Protein AF-A0A552QPT4-F1 (afdb_monomer)

Foldseek 3Di:
DAEDCDAAQADWYKHKDWAWDWDDPDPPDIDIATWMKIFTDGRPRTQKIFTDHDDPVCRVVVNVVLCVLCVLLSQLSVLVVVLVVLVVVLVVLVVLLVVQVVCCVPPVADDPVSVVVLVVQFDPVLQVVLVVPDDDRCSSSSSSVVSNVVSVVSSLVSLLSSLVSHDPQPPADDQSMAGPDDPPDDRPPAGPLQSSLLSNLLNCLVVVPPDLNSLQCNCPRRVDDLVSSCVRNVDDSVVSCVSHPDDD

Solvent-accessible surface area (backbone atoms only — not comparable to full-atom values): 13710 Å² total; per-residue (Å²): 121,55,75,38,75,66,91,46,79,61,62,66,36,31,39,49,46,78,43,78,42,78,48,72,80,54,99,89,44,67,53,72,47,55,15,35,36,39,33,36,24,54,22,83,44,68,56,34,32,35,70,46,81,44,55,84,90,49,38,65,62,54,48,50,53,53,44,62,67,46,50,60,43,47,65,16,40,54,31,46,50,55,24,49,54,37,47,52,52,33,53,50,50,52,52,49,50,54,51,47,48,54,31,36,74,75,68,71,43,74,53,68,68,61,49,51,50,47,68,76,69,56,50,73,75,42,49,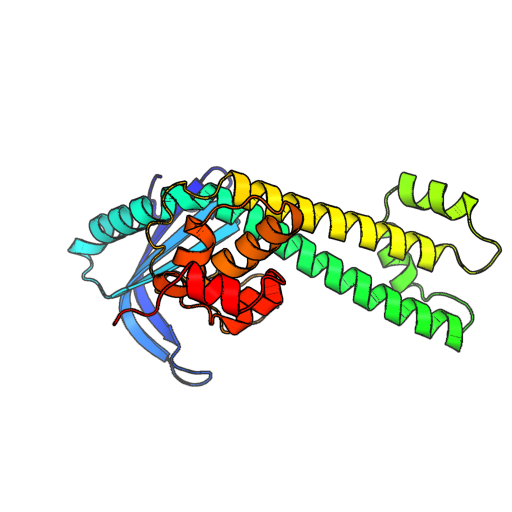58,68,23,59,80,72,48,68,101,81,48,46,68,65,46,29,50,52,47,50,40,54,50,33,54,50,50,31,53,50,24,25,40,53,17,46,74,44,43,53,91,67,71,72,66,64,56,74,66,33,33,62,52,78,62,84,91,50,75,78,62,98,58,43,31,36,35,47,52,38,54,47,34,41,42,22,37,49,78,68,65,66,87,61,63,66,60,60,47,30,28,41,72,61,34,61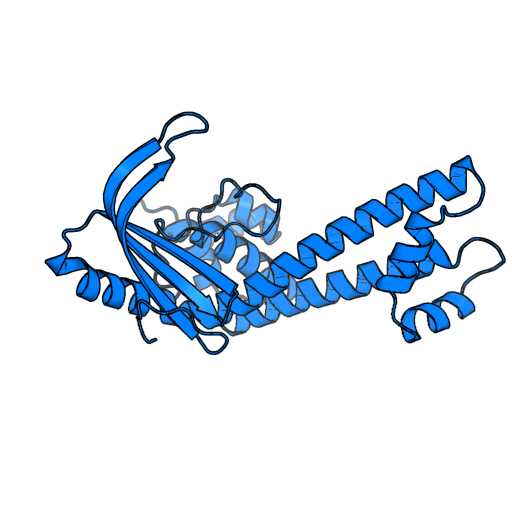,41,52,69,67,56,51,24,69,60,46,69,50,54,63,70,58,51,46,66,76,46,63,78,86,126

Nearest PDB structures (foldseek):
  3s5s-assembly1_B  TM=2.787E-01  e=1.757E+00  Sorangium cellulosum So ce56
  8qhx-assembly1_D  TM=3.601E-01  e=9.772E+00  Synechocystis sp. PCC 6803

pLDDT: mean 86.99, std 11.36, range [37.06, 97.12]

Mean predicted aligned error: 6.76 Å

Radius of gyration: 21.93 Å; Cα contacts (8 Å, |Δi|>4): 350; chains: 1; bounding box: 56×39×66 Å

Sequence (248 aa):
MEVTTEARETGVYGLLSVGMQQWRVDADSAWQAPGLRLEVRAGREALAVIKLECSAGEAEETAQECAAEIEPWVRTLRYLSVTDSLKTNLSMVQSTIEQAREEQEGWGRLEADTVDFILGWAREDEFDRSQDLVGVYGLGLQVLRRIEARFARQVAEGRRRALAHAPATFDGLHELWERPPSGYRPLGPHSLPQWVAAELLTGWALTRDQRDPLLTWAVKGAKLSRSEVQRITSVSRSTINRIIPDAG

Structure (mmCIF, N/CA/C/O backbone):
data_AF-A0A552QPT4-F1
#
_entry.id   AF-A0A552QPT4-F1
#
loop_
_atom_site.group_PDB
_atom_site.id
_atom_site.type_symbol
_atom_site.label_atom_id
_atom_site.label_alt_id
_atom_site.label_comp_id
_atom_site.label_asym_id
_atom_site.label_entity_id
_atom_site.label_seq_id
_atom_site.pdbx_PDB_ins_code
_atom_site.Cartn_x
_atom_site.Cartn_y
_atom_site.Cartn_z
_atom_site.occupancy
_atom_site.B_iso_or_equiv
_atom_site.auth_seq_id
_atom_site.auth_comp_id
_atom_site.auth_asym_id
_atom_site.auth_atom_id
_atom_site.pdbx_PDB_model_num
ATOM 1 N N . MET A 1 1 ? -9.331 -14.837 12.501 1.00 93.94 1 MET A N 1
ATOM 2 C CA . MET A 1 1 ? -7.850 -14.830 12.423 1.00 93.94 1 MET A CA 1
ATOM 3 C C . MET A 1 1 ? -7.300 -15.227 13.785 1.00 93.94 1 MET A C 1
ATOM 5 O O . MET A 1 1 ? -7.855 -14.794 14.778 1.00 93.94 1 MET A O 1
ATOM 9 N N . GLU A 1 2 ? -6.266 -16.067 13.866 1.00 94.94 2 GLU A N 1
ATOM 10 C CA . GLU A 1 2 ? -5.699 -16.472 15.166 1.00 94.94 2 GLU A CA 1
ATOM 11 C C . GLU A 1 2 ? -4.731 -15.406 15.705 1.00 94.94 2 GLU A C 1
ATOM 13 O O . GLU A 1 2 ? -3.892 -14.907 14.949 1.00 94.94 2 GLU A O 1
ATOM 18 N N . VAL A 1 3 ? -4.825 -15.093 17.001 1.00 95.25 3 VAL A N 1
ATOM 19 C CA . VAL A 1 3 ? -3.855 -14.267 17.738 1.00 95.25 3 VAL A CA 1
ATOM 20 C C . VAL A 1 3 ? -2.924 -15.186 18.525 1.00 95.25 3 VAL A C 1
ATOM 22 O O . VAL A 1 3 ? -3.371 -16.111 19.195 1.00 95.25 3 VAL A O 1
ATOM 25 N N . THR A 1 4 ? -1.623 -14.949 18.428 1.00 95.75 4 THR A N 1
ATOM 26 C CA . THR A 1 4 ? -0.573 -15.767 19.039 1.00 95.75 4 THR A CA 1
ATOM 27 C C . THR A 1 4 ? 0.591 -14.885 19.482 1.00 95.75 4 THR A C 1
ATOM 29 O O . THR A 1 4 ? 0.732 -13.753 19.029 1.00 95.75 4 THR A O 1
ATOM 32 N N . THR A 1 5 ? 1.449 -15.391 20.360 1.00 94.62 5 THR A N 1
ATOM 33 C CA . THR A 1 5 ? 2.701 -14.739 20.774 1.00 94.62 5 THR A CA 1
ATOM 34 C C . THR A 1 5 ? 3.917 -15.248 19.992 1.00 94.62 5 THR A C 1
ATOM 36 O O . THR A 1 5 ? 5.015 -14.716 20.148 1.00 94.62 5 THR A O 1
ATOM 39 N N . GLU A 1 6 ? 3.737 -16.247 19.121 1.00 94.69 6 GLU A N 1
ATOM 40 C CA . GLU A 1 6 ? 4.815 -16.874 18.357 1.00 94.69 6 GLU A CA 1
ATOM 41 C C . GLU A 1 6 ? 4.766 -16.490 16.875 1.00 94.69 6 GLU A C 1
ATOM 43 O O . GLU A 1 6 ? 3.729 -16.560 16.209 1.00 94.69 6 GLU A O 1
ATOM 48 N N . ALA A 1 7 ? 5.916 -16.096 16.324 1.00 92.44 7 ALA A N 1
ATOM 49 C CA . ALA A 1 7 ? 6.026 -15.797 14.903 1.00 92.44 7 ALA A CA 1
ATOM 50 C C . ALA A 1 7 ? 5.969 -17.080 14.056 1.00 92.44 7 ALA A C 1
ATOM 52 O O . ALA A 1 7 ? 6.565 -18.099 14.399 1.00 92.44 7 ALA A O 1
ATOM 53 N N . ARG A 1 8 ? 5.299 -17.008 12.902 1.00 93.12 8 ARG A N 1
ATOM 54 C CA . ARG A 1 8 ? 5.133 -18.113 11.954 1.00 93.12 8 ARG A CA 1
ATOM 55 C C . ARG A 1 8 ? 5.717 -17.739 10.600 1.00 93.12 8 ARG A C 1
ATOM 57 O O . ARG A 1 8 ? 5.676 -16.589 10.171 1.00 93.12 8 ARG A O 1
ATOM 64 N N . GLU A 1 9 ? 6.233 -18.732 9.885 1.00 93.38 9 GLU A N 1
ATOM 65 C CA . GLU A 1 9 ? 6.785 -18.512 8.543 1.00 93.38 9 GLU A CA 1
ATOM 66 C C . GLU A 1 9 ? 5.704 -18.370 7.468 1.00 93.38 9 GLU A C 1
ATOM 68 O O . GLU A 1 9 ? 5.941 -17.762 6.426 1.00 93.38 9 GLU A O 1
ATOM 73 N N . THR A 1 10 ? 4.510 -18.909 7.722 1.00 92.94 10 THR A N 1
ATOM 74 C CA . THR A 1 10 ? 3.401 -18.964 6.765 1.00 92.94 10 THR A CA 1
ATOM 75 C C . THR A 1 10 ? 2.063 -18.633 7.432 1.00 92.94 10 THR A C 1
ATOM 77 O O . THR A 1 10 ? 1.963 -18.550 8.655 1.00 92.94 10 THR A O 1
ATOM 80 N N . GLY A 1 11 ? 1.024 -18.442 6.613 1.00 93.75 11 GLY A N 1
ATOM 81 C CA . GLY A 1 11 ? -0.332 -18.137 7.077 1.00 93.75 11 GLY A CA 1
ATOM 82 C C . GLY A 1 11 ? -0.553 -16.663 7.423 1.00 93.75 11 GLY A C 1
ATOM 83 O O . GLY A 1 11 ? 0.339 -15.834 7.260 1.00 93.75 11 GLY A O 1
ATOM 84 N N . VAL A 1 12 ? -1.772 -16.339 7.857 1.00 95.88 12 VAL A N 1
ATOM 85 C CA . VAL A 1 12 ? -2.130 -15.022 8.401 1.00 95.88 12 VAL A CA 1
ATOM 86 C C . VAL A 1 12 ? -2.439 -15.193 9.880 1.00 95.88 12 VAL A C 1
ATOM 88 O O . VAL A 1 12 ? -3.227 -16.068 10.235 1.00 95.88 12 VAL A O 1
ATOM 91 N N . TYR A 1 13 ? -1.830 -14.363 10.718 1.00 97.12 13 TYR A N 1
ATOM 92 C CA . TYR A 1 13 ? -2.014 -14.394 12.164 1.00 97.12 13 TYR A CA 1
ATOM 93 C C . TYR A 1 13 ? -1.756 -13.009 12.773 1.00 97.12 13 TYR A C 1
ATOM 95 O O . TYR A 1 13 ? -1.085 -12.169 12.166 1.00 97.12 13 TYR A O 1
ATOM 103 N N . GLY A 1 14 ? -2.294 -12.772 13.967 1.00 96.88 14 GLY A N 1
ATOM 104 C CA . GLY A 1 14 ? -1.946 -11.634 14.811 1.00 96.88 14 GLY A CA 1
ATOM 105 C C . GLY A 1 14 ? -0.827 -12.017 15.778 1.00 96.88 14 GLY A C 1
ATOM 106 O O . GLY A 1 14 ? -0.976 -12.981 16.519 1.00 96.88 14 GLY A O 1
ATOM 107 N N . LEU A 1 15 ? 0.289 -11.291 15.773 1.00 96.69 15 LEU A N 1
ATOM 108 C CA . LEU A 1 15 ? 1.378 -11.444 16.734 1.00 96.69 15 LEU A CA 1
ATOM 109 C C . LEU A 1 15 ? 1.185 -10.446 17.879 1.00 96.69 15 LEU A C 1
ATOM 111 O O . LEU A 1 15 ? 1.337 -9.239 17.681 1.00 96.69 15 LEU A O 1
ATOM 115 N N . LEU A 1 16 ? 0.839 -10.953 19.056 1.00 96.62 16 LEU A N 1
ATOM 116 C CA . LEU A 1 16 ? 0.590 -10.173 20.260 1.00 96.62 16 LEU A CA 1
ATOM 117 C C . LEU A 1 16 ? 1.865 -10.033 21.095 1.00 96.62 16 LEU A C 1
ATOM 119 O O . LEU A 1 16 ? 2.582 -10.998 21.352 1.00 96.62 16 LEU A O 1
ATOM 123 N N . SER A 1 17 ? 2.130 -8.819 21.559 1.00 94.88 17 SER A N 1
ATOM 124 C CA . SER A 1 17 ? 3.149 -8.510 22.559 1.00 94.88 17 SER A CA 1
ATOM 125 C C . SER A 1 17 ? 2.542 -7.619 23.636 1.00 94.88 17 SER A C 1
ATOM 127 O O . SER A 1 17 ? 2.021 -6.551 23.326 1.00 94.88 17 SER A O 1
ATOM 129 N N . VAL A 1 18 ? 2.622 -8.040 24.898 1.00 95.25 18 VAL A N 1
ATOM 130 C CA . VAL A 1 18 ? 2.095 -7.299 26.056 1.00 95.25 18 VAL A CA 1
ATOM 131 C C . VAL A 1 18 ? 3.262 -6.808 26.905 1.00 95.25 18 VAL A C 1
ATOM 133 O O . VAL A 1 18 ? 4.224 -7.543 27.124 1.00 95.25 18 VAL A O 1
ATOM 136 N N . GLY A 1 19 ? 3.202 -5.563 27.369 1.00 92.81 19 GLY A N 1
ATOM 137 C CA . GLY A 1 19 ? 4.252 -4.964 28.191 1.00 92.81 19 GLY A CA 1
ATOM 138 C C . GLY A 1 19 ? 4.318 -3.452 28.030 1.00 92.81 19 GLY A C 1
ATOM 139 O O . GLY A 1 19 ? 3.355 -2.823 27.603 1.00 92.81 19 GLY A O 1
ATOM 140 N N . MET A 1 20 ? 5.463 -2.858 28.359 1.00 92.81 20 MET A N 1
ATOM 141 C CA . MET A 1 20 ? 5.680 -1.429 28.132 1.00 92.81 20 MET A CA 1
ATOM 142 C C . MET A 1 20 ? 5.792 -1.155 26.632 1.00 92.81 20 MET A C 1
ATOM 144 O O . MET A 1 20 ? 6.745 -1.589 25.985 1.00 92.81 20 MET A O 1
ATOM 148 N N . GLN A 1 21 ? 4.824 -0.428 26.084 1.00 91.25 21 GLN A N 1
ATOM 149 C CA . GLN A 1 21 ? 4.854 0.032 24.701 1.00 91.25 21 GLN A CA 1
ATOM 150 C C . GLN A 1 21 ? 5.423 1.445 24.639 1.00 91.25 21 GLN A C 1
ATOM 152 O O . GLN A 1 21 ? 5.301 2.219 25.583 1.00 91.25 21 GLN A O 1
ATOM 157 N N . GLN A 1 22 ? 6.063 1.775 23.518 1.00 87.31 22 GLN A N 1
ATOM 158 C CA . GLN A 1 22 ? 6.605 3.105 23.258 1.00 87.31 22 GLN A CA 1
ATOM 159 C C . GLN A 1 22 ? 5.832 3.775 22.123 1.00 87.31 22 GLN A C 1
ATOM 161 O O . GLN A 1 22 ? 5.728 3.224 21.016 1.00 87.31 22 GLN A O 1
ATOM 166 N N . TRP A 1 23 ? 5.361 4.990 22.378 1.00 84.75 23 TRP A N 1
ATOM 167 C CA . TRP A 1 23 ? 4.713 5.860 21.402 1.00 84.75 23 TRP A CA 1
ATOM 168 C C . TRP A 1 23 ? 5.609 7.057 21.125 1.00 84.75 23 TRP A C 1
ATOM 170 O O . TRP A 1 23 ? 6.107 7.696 22.051 1.00 84.75 23 TRP A O 1
ATOM 180 N N . ARG A 1 24 ? 5.839 7.344 19.843 1.00 80.69 24 ARG A N 1
ATOM 181 C CA . ARG A 1 24 ? 6.576 8.539 19.426 1.00 80.69 24 ARG A CA 1
ATOM 182 C C . ARG A 1 24 ? 5.598 9.694 19.295 1.00 80.69 24 ARG A C 1
ATOM 184 O O . ARG A 1 24 ? 4.552 9.527 18.676 1.00 80.69 24 ARG A O 1
ATOM 191 N N . VAL A 1 25 ? 5.951 10.836 19.870 1.00 75.31 25 VAL A N 1
ATOM 192 C CA . VAL A 1 25 ? 5.181 12.081 19.739 1.00 75.31 25 VAL A CA 1
ATOM 193 C C . VAL A 1 25 ? 5.798 12.939 18.639 1.00 75.31 25 VAL A C 1
ATOM 195 O O . VAL A 1 25 ? 5.083 13.468 17.793 1.00 75.31 25 VAL A O 1
ATOM 198 N N . ASP A 1 26 ? 7.128 12.995 18.592 1.00 75.81 26 ASP A N 1
ATOM 199 C CA . ASP A 1 26 ? 7.908 13.637 17.536 1.00 75.81 26 ASP A CA 1
ATOM 200 C C . ASP A 1 26 ? 9.258 12.909 17.337 1.00 75.81 26 ASP A C 1
ATOM 202 O O . ASP A 1 26 ? 9.422 11.751 17.736 1.00 75.81 26 ASP A O 1
ATOM 206 N N . ALA A 1 27 ? 10.202 13.545 16.636 1.00 72.81 27 ALA A N 1
ATOM 207 C CA . ALA A 1 27 ? 11.507 12.956 16.333 1.00 72.81 27 ALA A CA 1
ATOM 208 C C . ALA A 1 27 ? 12.352 12.681 17.590 1.00 72.81 27 ALA A C 1
ATOM 210 O O . ALA A 1 27 ? 13.111 11.711 17.598 1.00 72.81 27 ALA A O 1
ATOM 211 N N . ASP A 1 28 ? 12.177 13.486 18.641 1.00 78.56 28 ASP A N 1
ATOM 212 C CA . ASP A 1 28 ? 13.062 13.520 19.808 1.00 78.56 28 ASP A CA 1
ATOM 213 C C . ASP A 1 28 ? 12.362 13.089 21.106 1.00 78.56 28 ASP A C 1
ATOM 215 O O . ASP A 1 28 ? 13.018 12.876 22.128 1.00 78.56 28 ASP A O 1
ATOM 219 N N . SER A 1 29 ? 11.038 12.915 21.085 1.00 78.38 29 SER A N 1
ATOM 220 C CA . SER A 1 29 ? 10.243 12.555 22.253 1.00 78.38 29 SER A CA 1
ATOM 221 C C . SER A 1 29 ? 9.374 11.319 22.033 1.00 78.38 29 SER A C 1
ATOM 223 O O . SER A 1 29 ? 8.705 11.106 21.013 1.00 78.38 29 SER A O 1
ATOM 225 N N . ALA A 1 30 ? 9.387 10.469 23.054 1.00 85.94 30 ALA A N 1
ATOM 226 C CA . ALA A 1 30 ? 8.549 9.294 23.148 1.00 85.94 30 ALA A CA 1
ATOM 227 C C . ALA A 1 30 ? 8.129 9.080 24.600 1.00 85.94 30 ALA A C 1
ATOM 229 O O . ALA A 1 30 ? 8.910 9.333 25.518 1.00 85.94 30 ALA A O 1
ATOM 230 N N . TRP A 1 31 ? 6.918 8.574 24.800 1.00 89.38 31 TRP A N 1
ATOM 231 C CA . TRP A 1 31 ? 6.442 8.138 26.110 1.00 89.38 31 TRP A CA 1
ATOM 232 C C . TRP A 1 31 ? 6.203 6.631 26.108 1.00 89.38 31 TRP A C 1
ATOM 234 O O . TRP A 1 31 ? 6.126 5.993 25.051 1.00 89.38 31 TRP A O 1
ATOM 244 N N . GLN A 1 32 ? 6.148 6.060 27.310 1.00 92.44 32 GLN A N 1
ATOM 245 C CA . GLN A 1 32 ? 5.924 4.637 27.509 1.00 92.44 32 GLN A CA 1
ATOM 246 C C . GLN A 1 32 ? 4.857 4.400 28.571 1.00 92.44 32 GLN A C 1
ATOM 248 O O . GLN A 1 32 ? 4.827 5.087 29.590 1.00 92.44 32 GLN A O 1
ATOM 253 N N . ALA A 1 33 ? 4.026 3.392 28.343 1.00 91.50 33 ALA A N 1
ATOM 254 C CA . ALA A 1 33 ? 3.016 2.910 29.277 1.00 91.50 33 ALA A CA 1
ATOM 255 C C . ALA A 1 33 ? 2.764 1.412 29.056 1.00 91.50 33 ALA A C 1
ATOM 257 O O . ALA A 1 33 ? 3.092 0.888 27.982 1.00 91.50 33 ALA A O 1
ATOM 258 N N . PRO A 1 34 ? 2.198 0.711 30.052 1.00 93.06 34 PRO A N 1
ATOM 259 C CA . PRO A 1 34 ? 1.711 -0.645 29.867 1.00 93.06 34 PRO A CA 1
ATOM 260 C C . PRO A 1 34 ? 0.652 -0.700 28.767 1.00 93.06 34 PRO A C 1
ATOM 262 O O . PRO A 1 34 ? -0.233 0.147 28.685 1.00 93.06 34 PRO A O 1
ATOM 265 N N . GLY A 1 35 ? 0.737 -1.714 27.921 1.00 95.31 35 GLY A N 1
ATOM 266 C CA . GLY A 1 35 ? -0.247 -1.929 26.881 1.00 95.31 35 GLY A CA 1
ATOM 267 C C . GLY A 1 35 ? 0.062 -3.146 26.034 1.00 95.31 35 GLY A C 1
ATOM 268 O O . GLY A 1 35 ? 0.959 -3.947 26.330 1.00 95.31 35 GLY A O 1
ATOM 269 N N . LEU A 1 36 ? -0.673 -3.257 24.939 1.00 95.25 36 LEU A N 1
ATOM 270 C CA . LEU A 1 36 ? -0.473 -4.284 23.935 1.00 95.25 36 LEU A CA 1
ATOM 271 C C . LEU A 1 36 ? 0.029 -3.678 22.630 1.00 95.25 36 LEU A C 1
ATOM 273 O O . LEU A 1 36 ? -0.275 -2.540 22.271 1.00 95.25 36 LEU A O 1
ATOM 277 N N . ARG A 1 37 ? 0.770 -4.492 21.891 1.00 94.81 37 ARG A N 1
ATOM 278 C CA . ARG A 1 37 ? 1.067 -4.312 20.478 1.00 94.81 37 ARG A CA 1
ATOM 279 C C . ARG A 1 37 ? 0.582 -5.551 19.750 1.00 94.81 37 ARG A C 1
ATOM 281 O O . ARG A 1 37 ? 1.015 -6.656 20.071 1.00 94.81 37 ARG A O 1
ATOM 288 N N . LEU A 1 38 ? -0.279 -5.354 18.764 1.00 96.12 38 LEU A N 1
ATOM 289 C CA . LEU A 1 38 ? -0.740 -6.408 17.875 1.00 96.12 38 LEU A CA 1
ATOM 290 C C . LEU A 1 38 ? -0.221 -6.123 16.468 1.00 96.12 38 LEU A C 1
ATOM 292 O O . LEU A 1 38 ? -0.505 -5.076 15.885 1.00 96.12 38 LEU A O 1
ATOM 296 N N . GLU A 1 39 ? 0.545 -7.060 15.919 1.00 95.62 39 GLU A N 1
ATOM 297 C CA . GLU A 1 39 ? 0.989 -7.013 14.529 1.00 95.62 39 GLU A CA 1
ATOM 298 C C . GLU A 1 39 ? 0.210 -8.025 13.701 1.00 95.62 39 GLU A C 1
ATOM 300 O O . GLU A 1 39 ? 0.290 -9.226 13.936 1.00 95.62 39 GLU A O 1
ATOM 305 N N . VAL A 1 40 ? -0.502 -7.566 12.680 1.00 96.50 40 VAL A N 1
ATOM 306 C CA . VAL A 1 40 ? -1.122 -8.462 11.704 1.00 96.50 40 VAL A CA 1
ATOM 307 C C . VAL A 1 40 ? -0.070 -8.856 10.685 1.00 96.50 40 VAL A C 1
ATOM 309 O O . VAL A 1 40 ? 0.517 -7.986 10.038 1.00 96.50 40 VAL A O 1
ATOM 312 N N . ARG A 1 41 ? 0.174 -10.157 10.525 1.00 95.62 41 ARG A N 1
ATOM 313 C CA . ARG A 1 41 ? 1.251 -10.673 9.674 1.00 95.62 41 ARG A CA 1
ATOM 314 C C . ARG A 1 41 ? 0.742 -11.644 8.618 1.00 95.62 41 ARG A C 1
ATOM 316 O O . ARG A 1 41 ? -0.224 -12.372 8.834 1.00 95.62 41 ARG A O 1
ATOM 323 N N . ALA A 1 42 ? 1.431 -11.672 7.480 1.00 94.44 42 ALA A N 1
ATOM 324 C CA . ALA A 1 42 ? 1.358 -12.733 6.481 1.00 94.44 42 ALA A CA 1
ATOM 325 C C . ALA A 1 42 ? 2.725 -13.425 6.397 1.00 94.44 42 ALA A C 1
ATOM 327 O O . ALA A 1 42 ? 3.659 -12.926 5.766 1.00 94.44 42 ALA A O 1
ATOM 328 N N . GLY A 1 43 ? 2.857 -14.568 7.072 1.00 92.50 43 GLY A N 1
ATOM 329 C CA . GLY A 1 43 ? 4.154 -15.179 7.345 1.00 92.50 43 GLY A CA 1
ATOM 330 C C . GLY A 1 43 ? 5.084 -14.188 8.050 1.00 92.50 43 GLY A C 1
ATOM 331 O O . GLY A 1 43 ? 4.722 -13.566 9.048 1.00 92.50 43 GLY A O 1
ATOM 332 N N . ARG A 1 44 ? 6.275 -13.974 7.488 1.00 90.62 44 ARG A N 1
ATOM 333 C CA . ARG A 1 44 ? 7.260 -13.033 8.044 1.00 90.62 44 ARG A CA 1
ATOM 334 C C . ARG A 1 44 ? 6.986 -11.563 7.722 1.00 90.62 44 ARG A C 1
ATOM 336 O O . ARG A 1 44 ? 7.701 -10.714 8.240 1.00 90.62 44 ARG A O 1
ATOM 343 N N . GLU A 1 45 ? 5.990 -11.228 6.916 1.00 90.88 45 GLU A N 1
ATOM 344 C CA . GLU A 1 45 ? 5.694 -9.842 6.547 1.00 90.88 45 GLU A CA 1
ATOM 345 C C . GLU A 1 45 ? 4.650 -9.240 7.494 1.00 90.88 45 GLU A C 1
ATOM 347 O O . GLU A 1 45 ? 3.557 -9.785 7.635 1.00 90.88 45 GLU A O 1
ATOM 352 N N . ALA A 1 46 ? 4.973 -8.120 8.145 1.00 91.88 46 ALA A N 1
ATOM 353 C CA . ALA A 1 46 ? 3.979 -7.339 8.876 1.00 91.88 46 ALA A CA 1
ATOM 354 C C . ALA A 1 46 ? 3.141 -6.526 7.881 1.00 91.88 46 ALA A C 1
ATOM 356 O O . ALA A 1 46 ? 3.691 -5.902 6.976 1.00 91.88 46 ALA A O 1
ATOM 357 N N . LEU A 1 47 ? 1.822 -6.521 8.065 1.00 93.69 47 LEU A N 1
ATOM 358 C CA . LEU A 1 47 ? 0.853 -5.820 7.216 1.00 93.69 47 LEU A CA 1
ATOM 359 C C . LEU A 1 47 ? 0.276 -4.577 7.894 1.00 93.69 47 LEU A C 1
ATOM 361 O O . LEU A 1 47 ? 0.036 -3.567 7.237 1.00 93.69 47 LEU A O 1
ATOM 365 N N . ALA A 1 48 ? 0.047 -4.663 9.202 1.00 94.25 48 ALA A N 1
ATOM 366 C CA . ALA A 1 48 ? -0.520 -3.605 10.025 1.00 94.25 48 ALA A CA 1
ATOM 367 C C . ALA A 1 48 ? -0.069 -3.784 11.473 1.00 94.25 48 ALA A C 1
ATOM 369 O O . ALA A 1 48 ? 0.183 -4.907 11.916 1.00 94.25 48 ALA A O 1
ATOM 370 N N . VAL A 1 49 ? 0.031 -2.682 12.203 1.00 93.69 49 VAL A N 1
ATOM 371 C CA . VAL A 1 49 ? 0.390 -2.679 13.621 1.00 93.69 49 VAL A CA 1
ATOM 372 C C . VAL A 1 49 ? -0.589 -1.789 14.363 1.00 93.69 49 VAL A C 1
ATOM 374 O O . VAL A 1 49 ? -0.872 -0.694 13.899 1.00 93.69 49 VAL A O 1
ATOM 377 N N . ILE A 1 50 ? -1.072 -2.224 15.518 1.00 93.00 50 ILE A N 1
ATOM 378 C CA . ILE A 1 50 ? -1.790 -1.359 16.454 1.00 93.00 50 ILE A CA 1
ATOM 379 C C . ILE A 1 50 ? -1.130 -1.454 17.823 1.00 93.00 50 ILE A C 1
ATOM 381 O O . ILE A 1 50 ? -0.645 -2.516 18.225 1.00 93.00 50 ILE A O 1
ATOM 385 N N . LYS A 1 51 ? -1.075 -0.323 18.523 1.00 93.31 51 LYS A N 1
ATOM 386 C CA . LYS A 1 51 ? -0.633 -0.235 19.913 1.00 93.31 51 LYS A CA 1
ATOM 387 C C . LYS A 1 51 ? -1.732 0.414 20.726 1.00 93.31 51 LYS A C 1
ATOM 389 O O . LYS A 1 51 ? -2.160 1.512 20.379 1.00 93.31 51 LYS A O 1
ATOM 394 N N . LEU A 1 52 ? -2.136 -0.235 21.807 1.00 93.75 52 LEU A N 1
ATOM 395 C CA . LEU A 1 52 ? -3.178 0.258 22.699 1.00 93.75 52 LEU A CA 1
ATOM 396 C C . LEU A 1 52 ? -2.673 0.220 24.133 1.00 93.75 52 LEU A C 1
ATOM 398 O O . LEU A 1 52 ? -2.000 -0.729 24.535 1.00 93.75 52 LEU A O 1
ATOM 402 N N . GLU A 1 53 ? -2.991 1.263 24.887 1.00 94.06 53 GLU A N 1
ATOM 403 C CA . GLU A 1 53 ? -2.837 1.252 26.336 1.00 94.06 53 GLU A CA 1
ATOM 404 C C . GLU A 1 53 ? -3.923 0.349 26.927 1.00 94.06 53 GLU A C 1
ATOM 406 O O . GLU A 1 53 ? -5.100 0.502 26.606 1.00 94.06 53 GLU A O 1
ATOM 411 N N . CYS A 1 54 ? -3.526 -0.623 27.744 1.00 92.69 54 CYS A N 1
ATOM 412 C CA . CYS A 1 54 ? -4.452 -1.537 28.405 1.00 92.69 54 CYS A CA 1
ATOM 413 C C . CYS A 1 54 ? -3.772 -2.226 29.590 1.00 92.69 54 CYS A C 1
ATOM 415 O O . CYS A 1 54 ? -2.539 -2.303 29.676 1.00 92.69 54 CYS A O 1
ATOM 417 N N . SER A 1 55 ? -4.576 -2.781 30.494 1.00 91.00 55 SER A N 1
ATOM 418 C CA . SER A 1 55 ? -4.048 -3.663 31.528 1.00 91.00 55 SER A CA 1
ATOM 419 C C . SER A 1 55 ? -3.663 -5.029 30.939 1.00 91.00 55 SER A C 1
ATOM 421 O O . SER A 1 55 ? -4.178 -5.456 29.904 1.00 91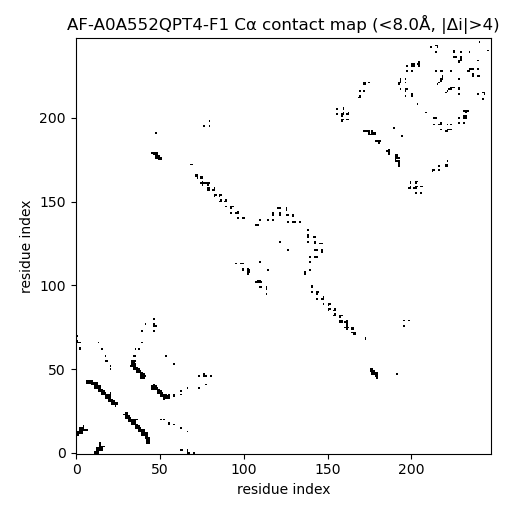.00 55 SER A O 1
ATOM 423 N N . ALA A 1 56 ? -2.759 -5.755 31.605 1.00 88.19 56 ALA A N 1
ATOM 424 C CA . ALA A 1 56 ? -2.352 -7.090 31.153 1.00 88.19 56 ALA A CA 1
ATOM 425 C C . ALA A 1 56 ? -3.514 -8.105 31.154 1.00 88.19 56 ALA A C 1
ATOM 427 O O . ALA A 1 56 ? -3.491 -9.042 30.363 1.00 88.19 56 ALA A O 1
ATOM 428 N N . GLY A 1 57 ? -4.519 -7.915 32.020 1.00 90.44 57 GLY A N 1
ATOM 429 C CA . GLY A 1 57 ? -5.690 -8.793 32.110 1.00 90.44 57 GLY A CA 1
ATOM 430 C C . GLY A 1 57 ? -6.683 -8.633 30.955 1.00 90.44 57 GLY A C 1
ATOM 431 O O . GLY A 1 57 ? -7.393 -9.579 30.647 1.00 90.44 57 GLY A O 1
ATOM 432 N N . GLU A 1 58 ? -6.697 -7.472 30.296 1.00 94.00 58 GLU A N 1
ATOM 433 C CA . GLU A 1 58 ? -7.609 -7.150 29.183 1.00 94.00 58 GLU A CA 1
ATOM 434 C C . GLU A 1 58 ? -6.942 -7.334 27.809 1.00 94.00 58 GLU A C 1
ATOM 436 O O . GLU A 1 58 ? -7.596 -7.248 26.769 1.00 94.00 58 GLU A O 1
ATOM 441 N N . ALA A 1 59 ? -5.625 -7.571 27.784 1.00 93.19 59 ALA A N 1
ATOM 442 C CA . ALA A 1 59 ? -4.826 -7.505 26.566 1.00 93.19 59 ALA A CA 1
ATOM 443 C C . ALA A 1 59 ? -5.228 -8.557 25.522 1.00 93.19 59 ALA A C 1
ATOM 445 O O . ALA A 1 59 ? -5.232 -8.262 24.330 1.00 93.19 59 ALA A O 1
ATOM 446 N N . GLU A 1 60 ? -5.566 -9.776 25.947 1.00 93.50 60 GLU A N 1
ATOM 447 C CA . GLU A 1 60 ? -5.963 -10.845 25.025 1.00 93.50 60 GLU A CA 1
ATOM 448 C C . GLU A 1 60 ? -7.334 -10.574 24.393 1.00 93.50 60 GLU A C 1
ATOM 450 O O . GLU A 1 60 ? -7.470 -10.671 23.176 1.00 93.50 60 GLU A O 1
ATOM 455 N N . GLU A 1 61 ? -8.320 -10.161 25.194 1.00 95.19 61 GLU A N 1
ATOM 456 C CA . GLU A 1 61 ? -9.658 -9.788 24.717 1.00 95.19 61 GLU A CA 1
ATOM 457 C C . GLU A 1 61 ? -9.580 -8.608 23.741 1.00 95.19 61 GLU A C 1
ATOM 459 O O . GLU A 1 61 ? -10.018 -8.719 22.596 1.00 95.19 61 GLU A O 1
ATOM 464 N N . THR A 1 62 ? -8.887 -7.535 24.135 1.00 95.00 62 THR A N 1
ATOM 465 C CA . THR A 1 62 ? -8.673 -6.352 23.285 1.00 95.00 62 THR A CA 1
ATOM 466 C C . THR A 1 62 ? -7.969 -6.720 21.975 1.00 95.00 62 THR A C 1
ATOM 468 O O . THR A 1 62 ? -8.312 -6.220 20.901 1.00 95.00 62 THR A O 1
ATOM 471 N N . ALA A 1 63 ? -6.974 -7.612 22.026 1.00 95.06 63 ALA A N 1
ATOM 472 C CA . ALA A 1 63 ? -6.273 -8.062 20.829 1.00 95.06 63 ALA A CA 1
ATOM 473 C C . ALA A 1 63 ? -7.181 -8.869 19.889 1.00 95.06 63 ALA A C 1
ATOM 475 O O . ALA A 1 63 ? -7.060 -8.726 18.671 1.00 95.06 63 ALA A O 1
ATOM 476 N N . GLN A 1 64 ? -8.089 -9.691 20.422 1.00 96.00 64 GLN A N 1
ATOM 477 C CA . GLN A 1 64 ? -9.059 -10.436 19.613 1.00 96.00 64 GLN A CA 1
ATOM 478 C C . GLN A 1 64 ? -10.078 -9.507 18.949 1.00 96.00 64 GLN A C 1
ATOM 480 O O . GLN A 1 64 ? -10.378 -9.684 17.768 1.00 96.00 64 GLN A O 1
ATOM 485 N N . GLU A 1 65 ? -10.553 -8.481 19.655 1.00 94.50 65 GLU A N 1
ATOM 486 C CA . GLU A 1 65 ? -11.430 -7.455 19.079 1.00 94.50 65 GLU A CA 1
ATOM 487 C C . GLU A 1 65 ? -10.738 -6.709 17.931 1.00 94.50 65 GLU A C 1
ATOM 489 O O . GLU A 1 65 ? -11.276 -6.622 16.825 1.00 94.50 65 GLU A O 1
ATOM 494 N N . CYS A 1 66 ? -9.494 -6.265 18.147 1.00 94.69 66 CYS A N 1
ATOM 495 C CA . CYS A 1 66 ? -8.686 -5.632 17.104 1.00 94.69 66 CYS A CA 1
ATOM 496 C C . CYS A 1 66 ? -8.458 -6.573 15.909 1.00 94.69 66 CYS A C 1
ATOM 498 O O . CYS A 1 66 ? -8.522 -6.153 14.753 1.00 94.69 66 CYS A O 1
ATOM 500 N N . ALA A 1 67 ? -8.189 -7.856 16.168 1.00 95.44 67 ALA A N 1
ATOM 501 C CA . ALA A 1 67 ? -8.006 -8.857 15.123 1.00 95.44 67 ALA A CA 1
ATOM 502 C C . ALA A 1 67 ? -9.282 -9.054 14.291 1.00 95.44 67 ALA A C 1
ATOM 504 O O . ALA A 1 67 ? -9.190 -9.140 13.065 1.00 95.44 67 ALA A O 1
ATOM 505 N N . ALA A 1 68 ? -10.454 -9.087 14.928 1.00 94.12 68 ALA A N 1
ATOM 506 C CA . ALA A 1 68 ? -11.743 -9.195 14.250 1.00 94.12 68 ALA A CA 1
ATOM 507 C C . ALA A 1 68 ? -12.057 -7.953 13.397 1.00 94.12 68 ALA A C 1
ATOM 509 O O . ALA A 1 68 ? -12.563 -8.093 12.284 1.00 94.12 68 ALA A O 1
ATOM 510 N N . GLU A 1 69 ? -11.704 -6.754 13.874 1.00 93.62 69 GLU A N 1
ATOM 511 C CA . GLU A 1 69 ? -11.869 -5.496 13.131 1.00 93.62 69 GLU A CA 1
ATOM 512 C C . GLU A 1 69 ? -11.067 -5.491 11.817 1.00 93.62 69 GLU A C 1
ATOM 514 O O . GLU A 1 69 ? -11.584 -5.135 10.755 1.00 93.62 69 GLU A O 1
ATOM 519 N N . ILE A 1 70 ? -9.795 -5.899 11.867 1.00 94.69 70 ILE A N 1
ATOM 520 C CA . ILE A 1 70 ? -8.888 -5.826 10.711 1.00 94.69 70 ILE A CA 1
ATOM 521 C C . ILE A 1 70 ? -8.937 -7.063 9.806 1.00 94.69 70 ILE A C 1
ATOM 523 O O . ILE A 1 70 ? -8.489 -7.005 8.658 1.00 94.69 70 ILE A O 1
ATOM 527 N N . GLU A 1 71 ? -9.484 -8.187 10.272 1.00 94.75 71 GLU A N 1
ATOM 528 C CA . GLU A 1 71 ? -9.560 -9.438 9.509 1.00 94.75 71 GLU A CA 1
ATOM 529 C C . GLU A 1 71 ? -10.166 -9.274 8.098 1.00 94.75 71 GLU A C 1
ATOM 531 O O . GLU A 1 71 ? -9.542 -9.752 7.139 1.00 94.75 71 GLU A O 1
ATOM 536 N N . PRO A 1 72 ? -11.280 -8.540 7.897 1.00 94.00 72 PRO A N 1
ATOM 537 C CA . PRO A 1 72 ? -11.827 -8.275 6.563 1.00 94.00 72 PRO A CA 1
ATOM 538 C C . PRO A 1 72 ? -10.839 -7.579 5.614 1.00 94.00 72 PRO A C 1
ATOM 540 O O . PRO A 1 72 ? -10.901 -7.759 4.397 1.00 94.00 72 PRO A O 1
ATOM 543 N N . TRP A 1 73 ? -9.896 -6.806 6.157 1.00 94.94 73 TRP A N 1
ATOM 544 C CA . TRP A 1 73 ? -8.923 -6.018 5.403 1.00 94.94 73 TRP A CA 1
ATOM 545 C C . TRP A 1 73 ? -7.635 -6.771 5.076 1.00 94.94 73 TRP A C 1
ATOM 547 O O . TRP A 1 73 ? -6.922 -6.376 4.151 1.00 94.94 73 TRP A O 1
ATOM 557 N N . VAL A 1 74 ? -7.328 -7.867 5.777 1.00 95.25 74 VAL A N 1
ATOM 558 C CA . VAL A 1 74 ? -6.065 -8.617 5.644 1.00 95.25 74 VAL A CA 1
ATOM 559 C C . VAL A 1 74 ? -5.718 -8.902 4.188 1.00 95.25 74 VAL A C 1
ATOM 561 O O . VAL A 1 74 ? -4.585 -8.687 3.754 1.00 95.25 74 VAL A O 1
ATOM 564 N N . ARG A 1 75 ? -6.677 -9.412 3.406 1.00 95.62 75 ARG A N 1
ATOM 565 C CA . ARG A 1 75 ? -6.406 -9.803 2.018 1.00 95.62 75 ARG A CA 1
ATOM 566 C C . ARG A 1 75 ? -6.064 -8.591 1.154 1.00 95.62 75 ARG A C 1
ATOM 568 O O . ARG A 1 75 ? -5.134 -8.672 0.353 1.00 95.62 75 ARG A O 1
ATOM 575 N N . THR A 1 76 ? -6.761 -7.476 1.347 1.00 95.38 76 THR A N 1
ATOM 576 C CA . THR A 1 76 ? -6.443 -6.191 0.714 1.00 95.38 76 THR A CA 1
ATOM 577 C C . THR A 1 76 ? -5.057 -5.710 1.115 1.00 95.38 76 THR A C 1
ATOM 579 O O . THR A 1 76 ? -4.247 -5.422 0.236 1.00 95.38 76 THR A O 1
ATOM 582 N N . LEU A 1 77 ? -4.743 -5.707 2.413 1.00 95.44 77 LEU A N 1
ATOM 583 C CA . LEU A 1 77 ? -3.443 -5.281 2.936 1.00 95.44 77 LEU A CA 1
ATOM 584 C C . LEU A 1 77 ? -2.290 -6.114 2.371 1.00 95.44 77 LEU A C 1
ATOM 586 O O . LEU A 1 77 ? -1.269 -5.548 1.999 1.00 95.44 77 LEU A O 1
ATOM 590 N N . ARG A 1 78 ? -2.462 -7.430 2.195 1.00 94.94 78 ARG A N 1
ATOM 591 C CA . ARG A 1 78 ? -1.461 -8.285 1.531 1.00 94.94 78 ARG A CA 1
ATOM 592 C C . ARG A 1 78 ? -1.166 -7.837 0.101 1.00 94.94 78 ARG A C 1
ATOM 594 O O . ARG A 1 78 ? -0.003 -7.722 -0.276 1.00 94.94 78 ARG A O 1
ATOM 601 N N . TYR A 1 79 ? -2.197 -7.569 -0.702 1.00 95.50 79 TYR A N 1
ATOM 602 C CA . TYR A 1 79 ? -1.988 -7.071 -2.067 1.00 95.50 79 TYR A CA 1
ATOM 603 C C . TYR A 1 79 ? -1.356 -5.679 -2.079 1.00 95.50 79 TYR A C 1
ATOM 605 O O . TYR A 1 79 ? -0.500 -5.408 -2.924 1.00 95.50 79 TYR A O 1
ATOM 613 N N . LEU A 1 80 ? -1.747 -4.805 -1.150 1.00 93.88 80 LEU A N 1
ATOM 614 C CA . LEU A 1 80 ? -1.165 -3.472 -1.038 1.00 93.88 80 LEU A CA 1
ATOM 615 C C . LEU A 1 80 ? 0.293 -3.506 -0.566 1.00 93.88 80 LEU A C 1
ATOM 617 O O . LEU A 1 80 ? 1.091 -2.725 -1.073 1.00 93.88 80 LEU A O 1
ATOM 621 N N . SER A 1 81 ? 0.666 -4.433 0.317 1.00 91.56 81 SER A N 1
ATOM 622 C CA . SER A 1 81 ? 2.053 -4.599 0.767 1.00 91.56 81 SER A CA 1
ATOM 623 C C . SER A 1 81 ? 2.971 -5.006 -0.388 1.00 91.56 81 SER A C 1
ATOM 625 O O . SER A 1 81 ? 3.951 -4.323 -0.684 1.00 91.56 81 SER A O 1
ATOM 627 N N . VAL A 1 82 ? 2.562 -6.016 -1.170 1.00 91.62 82 VAL A N 1
ATOM 628 C CA . VAL A 1 82 ? 3.266 -6.404 -2.406 1.00 91.62 82 VAL A CA 1
ATOM 629 C C . VAL A 1 82 ? 3.328 -5.239 -3.399 1.00 91.62 82 VAL A C 1
ATOM 631 O O . VAL A 1 82 ? 4.365 -4.991 -4.013 1.00 91.62 82 VAL A O 1
ATOM 634 N N . THR A 1 83 ? 2.229 -4.496 -3.556 1.00 92.75 83 THR A N 1
ATOM 635 C CA . THR A 1 83 ? 2.177 -3.309 -4.424 1.00 92.75 83 THR A CA 1
ATOM 636 C C . THR A 1 83 ? 3.184 -2.250 -3.980 1.00 92.75 83 THR A C 1
ATOM 638 O O . THR A 1 83 ? 3.823 -1.623 -4.822 1.00 92.75 83 THR A O 1
ATOM 641 N N . ASP A 1 84 ? 3.357 -2.047 -2.680 1.00 89.38 84 ASP A N 1
ATOM 642 C CA . ASP A 1 84 ? 4.286 -1.062 -2.146 1.00 89.38 84 ASP A CA 1
ATOM 643 C C . ASP A 1 84 ? 5.757 -1.458 -2.364 1.00 89.38 84 ASP A C 1
ATOM 645 O O . ASP A 1 84 ? 6.558 -0.627 -2.807 1.00 89.38 84 ASP A O 1
ATOM 649 N N . SER A 1 85 ? 6.097 -2.744 -2.209 1.00 88.75 85 SER A N 1
ATOM 650 C CA . SER A 1 85 ? 7.407 -3.266 -2.626 1.00 88.75 85 SER A CA 1
ATOM 651 C C . SER A 1 85 ? 7.647 -3.052 -4.125 1.00 88.75 85 SER A C 1
ATOM 653 O O . SER A 1 85 ? 8.706 -2.573 -4.528 1.00 88.75 85 SER A O 1
ATOM 655 N N . LEU A 1 86 ? 6.641 -3.318 -4.966 1.00 92.12 86 LEU A N 1
ATOM 656 C CA . LEU A 1 86 ? 6.730 -3.084 -6.411 1.00 92.12 86 LEU A CA 1
ATOM 657 C C . LEU A 1 86 ? 6.879 -1.595 -6.760 1.00 92.12 86 LEU A C 1
ATOM 659 O O . LEU A 1 86 ? 7.584 -1.269 -7.711 1.00 92.12 86 LEU A O 1
ATOM 663 N N . LYS A 1 87 ? 6.262 -0.681 -6.001 1.00 91.31 87 LYS A N 1
ATOM 664 C CA . LYS A 1 87 ? 6.453 0.772 -6.165 1.00 91.31 87 LYS A CA 1
ATOM 665 C C . LYS A 1 87 ? 7.873 1.196 -5.805 1.00 91.31 87 LYS A C 1
ATOM 667 O O . LYS A 1 87 ? 8.431 2.043 -6.494 1.00 91.31 87 LYS A O 1
ATOM 672 N N . THR A 1 88 ? 8.456 0.612 -4.760 1.00 89.38 88 THR A N 1
ATOM 673 C CA . THR A 1 88 ? 9.857 0.862 -4.384 1.00 89.38 88 THR A CA 1
ATOM 674 C C . THR A 1 88 ? 10.797 0.422 -5.503 1.00 89.38 88 THR A C 1
ATOM 676 O O . THR A 1 88 ? 11.620 1.211 -5.963 1.00 89.38 88 THR A O 1
ATOM 679 N N . ASN A 1 89 ? 10.581 -0.785 -6.021 1.00 92.06 89 ASN A N 1
ATOM 680 C CA . ASN A 1 89 ? 11.295 -1.324 -7.172 1.00 92.06 89 ASN A CA 1
ATOM 681 C C . ASN A 1 89 ? 11.141 -0.448 -8.425 1.00 92.06 89 ASN A C 1
ATOM 683 O O . ASN A 1 89 ? 12.121 -0.158 -9.103 1.00 92.06 89 ASN A O 1
ATOM 687 N N . LEU A 1 90 ? 9.925 0.021 -8.714 1.00 94.19 90 LEU A N 1
ATOM 688 C CA . LEU A 1 90 ? 9.667 0.938 -9.823 1.00 94.19 90 LEU A CA 1
ATOM 689 C C . LEU A 1 90 ? 10.440 2.254 -9.660 1.00 94.19 90 LEU A C 1
ATOM 691 O O . LEU A 1 90 ? 11.057 2.705 -10.618 1.00 94.19 90 LEU A O 1
ATOM 695 N N . SER A 1 91 ? 10.447 2.848 -8.461 1.00 92.56 91 SER A N 1
ATOM 696 C CA . SER A 1 91 ? 11.223 4.065 -8.188 1.00 92.56 91 SER A CA 1
ATOM 697 C C . SER A 1 91 ? 12.728 3.852 -8.369 1.00 92.56 91 SER A C 1
ATOM 699 O O . SER A 1 91 ? 13.396 4.736 -8.894 1.00 92.56 91 SER A O 1
ATOM 701 N N . MET A 1 92 ? 13.259 2.688 -7.980 1.00 92.69 92 MET A N 1
ATOM 702 C CA . MET A 1 92 ? 14.661 2.335 -8.233 1.00 92.69 92 MET A CA 1
ATOM 703 C C . MET A 1 92 ? 14.955 2.270 -9.732 1.00 92.69 92 MET A C 1
ATOM 705 O O . MET A 1 92 ? 15.873 2.935 -10.191 1.00 92.69 92 MET A O 1
ATOM 709 N N . VAL A 1 93 ? 14.129 1.558 -10.508 1.00 94.62 93 VAL A N 1
ATOM 710 C CA . VAL A 1 93 ? 14.285 1.471 -11.972 1.00 94.62 93 VAL A CA 1
ATOM 711 C C . VAL A 1 93 ? 14.210 2.855 -12.622 1.00 94.62 93 VAL A C 1
ATOM 713 O O . VAL A 1 93 ? 14.999 3.155 -13.510 1.00 94.62 93 VAL A O 1
ATOM 716 N N . GLN A 1 94 ? 13.295 3.717 -12.172 1.00 95.00 94 GLN A N 1
ATOM 717 C CA . GLN A 1 94 ? 13.186 5.097 -12.656 1.00 95.00 94 GLN A CA 1
ATOM 718 C C . GLN A 1 94 ? 14.445 5.912 -12.357 1.00 95.00 94 GLN A C 1
ATOM 720 O O . GLN A 1 94 ? 14.938 6.601 -13.242 1.00 95.00 94 GLN A O 1
ATOM 725 N N . SER A 1 95 ? 15.004 5.782 -11.152 1.00 94.31 95 SER A N 1
ATOM 726 C CA . SER A 1 95 ? 16.287 6.402 -10.805 1.00 94.31 95 SER A CA 1
ATOM 727 C C . SER A 1 95 ? 17.416 5.905 -11.710 1.00 94.31 95 SER A C 1
ATOM 729 O O . SER A 1 95 ? 18.191 6.711 -12.214 1.00 94.31 95 SER A O 1
ATOM 731 N N . THR A 1 96 ? 17.480 4.596 -11.970 1.00 94.31 96 THR A N 1
ATOM 732 C CA . THR A 1 96 ? 18.485 4.002 -12.862 1.00 94.31 96 THR A CA 1
ATOM 733 C C . THR A 1 96 ? 18.307 4.443 -14.315 1.00 94.31 96 THR A C 1
ATOM 735 O O . THR A 1 96 ? 19.293 4.595 -15.022 1.00 94.31 96 THR A O 1
ATOM 738 N N . ILE A 1 97 ? 17.078 4.687 -14.785 1.00 94.00 97 ILE A N 1
ATOM 739 C CA . ILE A 1 97 ? 16.839 5.251 -16.124 1.00 94.00 97 ILE A CA 1
ATOM 740 C C . ILE A 1 97 ? 17.454 6.642 -16.253 1.00 94.00 97 ILE A C 1
ATOM 742 O O . ILE A 1 97 ? 18.057 6.933 -17.286 1.00 94.00 97 ILE A O 1
ATOM 746 N N . GLU A 1 98 ? 17.286 7.497 -15.244 1.00 93.75 98 GLU A N 1
ATOM 747 C CA . GLU A 1 98 ? 17.854 8.845 -15.301 1.0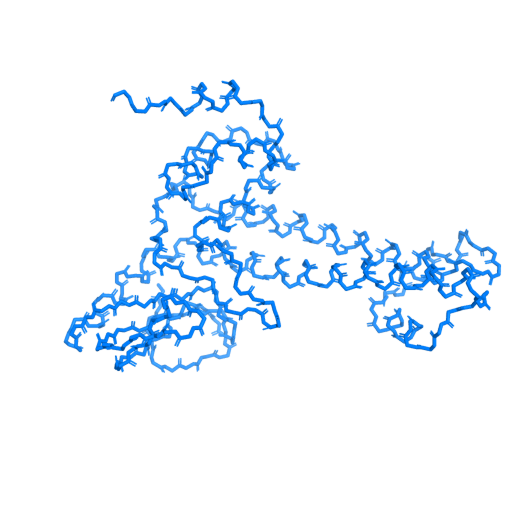0 93.75 98 GLU A CA 1
ATOM 748 C C . GLU A 1 98 ? 19.380 8.815 -15.190 1.00 93.75 98 GLU A C 1
ATOM 750 O O . GLU A 1 98 ? 20.047 9.437 -16.012 1.00 93.75 98 GLU A O 1
ATOM 755 N N . GLN A 1 99 ? 19.935 7.976 -14.311 1.00 92.62 99 GLN A N 1
ATOM 756 C CA . GLN A 1 99 ? 21.378 7.724 -14.267 1.00 92.62 99 GLN A CA 1
ATOM 757 C C . GLN A 1 99 ? 21.915 7.226 -15.623 1.00 92.62 99 GLN A C 1
ATOM 759 O O . GLN A 1 99 ? 22.875 7.770 -16.158 1.00 92.62 99 GLN A O 1
ATOM 764 N N . ALA A 1 100 ? 21.261 6.236 -16.235 1.00 90.75 100 ALA A N 1
ATOM 765 C CA . ALA A 1 100 ? 21.669 5.681 -17.524 1.00 90.75 100 ALA A CA 1
ATOM 766 C C . ALA A 1 100 ? 21.643 6.722 -18.659 1.00 90.75 100 ALA A C 1
ATOM 768 O O . ALA A 1 100 ? 22.440 6.638 -19.592 1.00 90.75 100 ALA A O 1
ATOM 769 N N . ARG A 1 101 ? 20.731 7.702 -18.607 1.00 91.00 101 ARG A N 1
ATOM 770 C CA . ARG A 1 101 ? 20.712 8.820 -19.563 1.00 91.00 101 ARG A CA 1
ATOM 771 C C . ARG A 1 101 ? 21.914 9.730 -19.378 1.00 91.00 101 ARG A C 1
ATOM 773 O O . ARG A 1 101 ? 22.583 10.024 -20.363 1.00 91.00 101 ARG A O 1
ATOM 780 N N . GLU A 1 102 ? 22.203 10.116 -18.140 1.00 91.50 102 GLU A N 1
ATOM 781 C CA . GLU A 1 102 ? 23.366 10.944 -17.810 1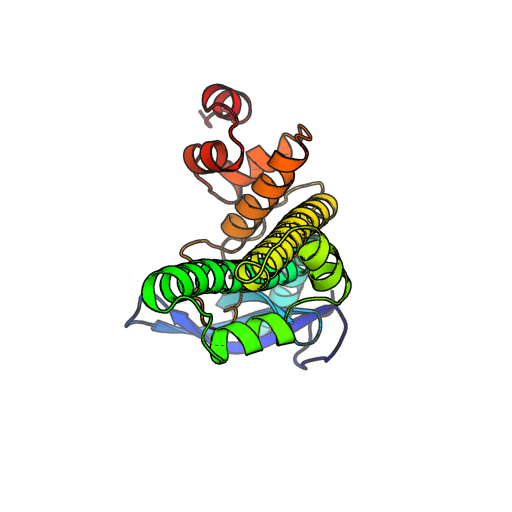.00 91.50 102 GLU A CA 1
ATOM 782 C C . GLU A 1 102 ? 24.675 10.262 -18.242 1.00 91.50 102 GLU A C 1
ATOM 784 O O . GLU A 1 102 ? 25.527 10.889 -18.870 1.00 91.50 102 GLU A O 1
ATOM 789 N N . GLU A 1 103 ? 24.809 8.955 -17.998 1.00 89.81 103 GLU A N 1
ATOM 790 C CA . GLU A 1 103 ? 25.964 8.157 -18.427 1.00 89.81 103 GLU A CA 1
ATOM 791 C C . GLU A 1 103 ? 26.116 8.121 -19.956 1.00 89.81 103 GLU A C 1
ATOM 793 O O . GLU A 1 103 ? 27.216 8.306 -20.485 1.00 89.81 103 GLU A O 1
ATOM 798 N N . GLN A 1 104 ? 25.019 7.913 -20.693 1.00 85.12 104 GLN A N 1
ATOM 799 C CA . GLN A 1 104 ? 25.059 7.896 -22.156 1.00 85.12 104 GLN A CA 1
ATOM 800 C C . GLN A 1 104 ? 25.376 9.265 -22.755 1.00 85.12 104 GLN A C 1
ATOM 802 O O . GLN A 1 104 ? 26.136 9.336 -23.720 1.00 85.12 104 GLN A O 1
ATOM 807 N N . GLU A 1 105 ? 24.825 10.340 -22.197 1.00 86.06 105 GLU A N 1
ATOM 808 C CA . GLU A 1 105 ? 25.093 11.704 -22.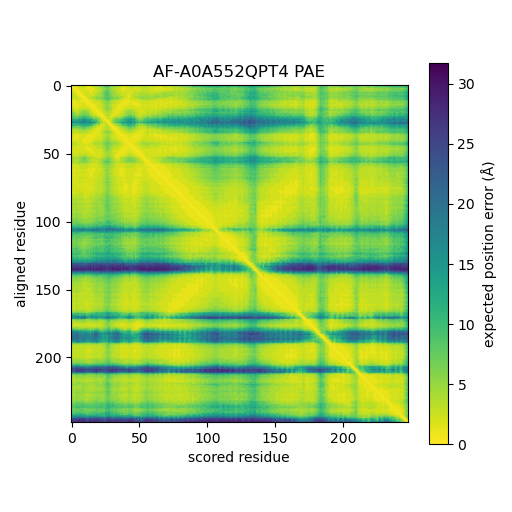654 1.00 86.06 105 GLU A CA 1
ATOM 809 C C . GLU A 1 105 ? 26.528 12.142 -22.327 1.00 86.06 105 GLU A C 1
ATOM 811 O O . GLU A 1 105 ? 27.178 12.777 -23.158 1.00 86.06 105 GLU A O 1
ATOM 816 N N . GLY A 1 106 ? 27.044 11.775 -21.150 1.00 85.44 106 GLY A N 1
ATOM 817 C CA . GLY A 1 106 ? 28.385 12.150 -20.701 1.00 85.44 106 GLY A CA 1
ATOM 818 C C . GLY A 1 106 ? 29.509 11.305 -21.306 1.00 85.44 106 GLY A C 1
ATOM 819 O O . GLY A 1 106 ? 30.529 11.842 -21.737 1.00 85.44 106 GLY A O 1
ATOM 820 N N . TRP A 1 107 ? 29.332 9.982 -21.351 1.00 80.88 107 TRP A N 1
ATOM 821 C CA . TRP A 1 107 ? 30.400 9.024 -21.671 1.00 80.88 107 TRP A CA 1
ATOM 822 C C . TRP A 1 107 ? 30.131 8.179 -22.920 1.00 80.88 107 TRP A C 1
ATOM 824 O O . TRP A 1 107 ? 31.000 7.408 -23.334 1.00 80.88 107 TRP A O 1
ATOM 834 N N . GLY A 1 108 ? 28.938 8.276 -23.518 1.00 82.50 108 GLY A N 1
ATOM 835 C CA . GLY A 1 108 ? 28.538 7.469 -24.677 1.00 82.50 108 GLY A CA 1
ATOM 836 C C . GLY A 1 108 ? 28.342 5.979 -24.374 1.00 82.50 108 GLY A C 1
ATOM 837 O O . GLY A 1 108 ? 28.186 5.181 -25.300 1.00 82.50 108 GLY A O 1
ATOM 838 N N . ARG A 1 109 ? 28.378 5.574 -23.098 1.00 83.50 109 ARG A N 1
ATOM 839 C CA . ARG A 1 109 ? 28.239 4.181 -22.646 1.00 83.50 109 ARG A CA 1
ATOM 840 C C . ARG A 1 109 ? 27.674 4.119 -21.230 1.00 83.50 109 ARG A C 1
ATOM 842 O O . ARG A 1 109 ? 27.803 5.081 -20.487 1.00 83.50 109 ARG A O 1
ATOM 849 N N . LEU A 1 110 ? 27.108 2.968 -20.877 1.00 87.25 110 LEU A N 1
ATOM 850 C CA . LEU A 1 110 ? 26.636 2.686 -19.521 1.00 87.25 110 LEU A CA 1
ATOM 851 C C . LEU A 1 110 ? 27.785 2.213 -18.627 1.00 87.25 110 LEU A C 1
ATOM 853 O O . LEU A 1 110 ? 28.691 1.511 -19.092 1.00 87.25 110 LEU A O 1
ATOM 857 N N . GLU A 1 111 ? 27.730 2.582 -17.354 1.00 89.75 111 GLU A N 1
ATOM 858 C CA . GLU A 1 111 ? 28.642 2.097 -16.323 1.00 89.75 111 GLU A CA 1
ATOM 859 C C . GLU A 1 111 ? 28.311 0.655 -15.913 1.00 89.75 111 GLU A C 1
ATOM 861 O O . GLU A 1 111 ? 27.201 0.158 -16.127 1.00 89.75 111 GLU A O 1
ATOM 866 N N . ALA A 1 112 ? 29.298 -0.036 -15.332 1.00 88.38 112 ALA A N 1
ATOM 867 C CA . ALA A 1 112 ? 29.170 -1.443 -14.950 1.00 88.38 112 ALA A CA 1
ATOM 868 C C . ALA A 1 112 ? 28.005 -1.671 -13.975 1.00 88.38 112 ALA A C 1
ATOM 870 O O . ALA A 1 112 ? 27.216 -2.583 -14.193 1.00 88.38 112 ALA A O 1
ATOM 871 N N . ASP A 1 113 ? 27.829 -0.792 -12.986 1.00 90.31 113 ASP A N 1
ATOM 872 C CA . ASP A 1 113 ? 26.750 -0.890 -11.997 1.00 90.31 113 ASP A CA 1
ATOM 873 C C . ASP A 1 113 ? 25.358 -0.806 -12.650 1.00 90.31 113 ASP A C 1
ATOM 875 O O . ASP A 1 113 ? 24.446 -1.563 -12.306 1.00 90.31 113 ASP A O 1
ATOM 879 N N . THR A 1 114 ? 25.195 0.072 -13.645 1.00 90.75 114 THR A N 1
ATOM 880 C CA . THR A 1 114 ? 23.956 0.200 -14.424 1.00 90.75 114 THR A CA 1
ATOM 881 C C . THR A 1 114 ? 23.708 -1.048 -15.276 1.00 90.75 114 THR A C 1
ATOM 883 O O . THR A 1 114 ? 22.574 -1.529 -15.364 1.00 90.75 114 THR A O 1
ATOM 886 N N . VAL A 1 115 ? 24.756 -1.617 -15.879 1.00 89.06 115 VAL A N 1
ATOM 887 C CA . VAL A 1 115 ? 24.666 -2.874 -16.640 1.00 89.06 115 VAL A CA 1
ATOM 888 C C . VAL A 1 115 ? 24.304 -4.051 -15.730 1.00 89.06 115 VAL A C 1
ATOM 890 O O . VAL A 1 115 ? 23.393 -4.810 -16.063 1.00 89.06 115 VAL A O 1
ATOM 893 N N . ASP A 1 116 ? 24.946 -4.179 -14.571 1.00 89.94 116 ASP A N 1
ATOM 894 C CA . ASP A 1 116 ? 24.678 -5.235 -13.592 1.00 89.94 116 ASP A CA 1
ATOM 895 C C . ASP A 1 116 ? 23.253 -5.134 -13.038 1.00 89.94 116 ASP A C 1
ATOM 897 O O . ASP A 1 116 ? 22.558 -6.148 -12.913 1.00 89.94 116 ASP A O 1
ATOM 901 N N . PHE A 1 117 ? 22.762 -3.915 -12.791 1.00 92.69 117 PHE A N 1
ATOM 902 C CA . PHE A 1 117 ? 21.362 -3.691 -12.437 1.00 92.69 117 PHE A CA 1
ATOM 903 C C . PHE A 1 117 ? 20.420 -4.198 -13.535 1.00 92.69 117 PHE A C 1
ATOM 905 O O . PHE A 1 117 ? 19.473 -4.933 -13.246 1.00 92.69 117 PHE A O 1
ATOM 912 N N . ILE A 1 118 ? 20.680 -3.849 -14.800 1.00 90.94 118 ILE A N 1
ATOM 913 C CA . ILE A 1 118 ? 19.876 -4.318 -15.936 1.00 90.94 118 ILE A CA 1
ATOM 914 C C . ILE A 1 118 ? 19.876 -5.849 -15.991 1.00 90.94 118 ILE A C 1
ATOM 916 O O . ILE A 1 118 ? 18.804 -6.446 -16.052 1.00 90.94 118 ILE A O 1
ATOM 920 N N . LEU A 1 119 ? 21.045 -6.488 -15.926 1.00 89.56 119 LEU A N 1
ATOM 921 C CA . LEU A 1 119 ? 21.177 -7.947 -16.000 1.00 89.56 119 LEU A CA 1
ATOM 922 C C . LEU A 1 119 ? 20.499 -8.664 -14.825 1.00 89.56 119 LEU A C 1
ATOM 924 O O . LEU A 1 119 ? 19.910 -9.724 -15.018 1.00 89.56 119 LEU A O 1
ATOM 928 N N . GLY A 1 120 ? 20.536 -8.085 -13.622 1.00 91.38 120 GLY A N 1
ATOM 929 C CA . GLY A 1 120 ? 19.893 -8.660 -12.440 1.00 91.38 120 GLY A CA 1
ATOM 930 C C . GLY A 1 120 ? 18.363 -8.557 -12.441 1.00 91.38 120 GLY A C 1
ATOM 931 O O . GLY A 1 120 ? 17.695 -9.329 -11.751 1.00 91.38 120 GLY A O 1
ATOM 932 N N . TRP A 1 121 ? 17.794 -7.609 -13.191 1.00 91.94 121 TRP A N 1
ATOM 933 C CA . TRP A 1 121 ? 16.365 -7.276 -13.125 1.00 91.94 121 TRP A CA 1
ATOM 934 C C . TRP A 1 121 ? 15.582 -7.586 -14.396 1.00 91.94 121 TRP A C 1
ATOM 936 O O . TRP A 1 121 ? 14.369 -7.830 -14.318 1.00 91.94 121 TRP A O 1
ATOM 946 N N . ALA A 1 122 ? 16.241 -7.551 -15.551 1.00 90.88 122 ALA A N 1
ATOM 947 C CA . ALA A 1 122 ? 15.646 -7.842 -16.843 1.00 90.88 122 ALA A CA 1
ATOM 948 C C . ALA A 1 122 ? 15.268 -9.319 -16.972 1.00 90.88 122 ALA A C 1
ATOM 950 O O . ALA A 1 122 ? 15.907 -10.217 -16.426 1.00 90.88 122 ALA A O 1
ATOM 951 N N . ARG A 1 123 ? 14.214 -9.573 -17.742 1.00 92.25 123 ARG A N 1
ATOM 952 C CA . ARG A 1 123 ? 13.858 -10.907 -18.228 1.00 92.25 123 ARG A CA 1
ATOM 953 C C . ARG A 1 123 ? 14.392 -11.112 -19.640 1.00 92.25 123 ARG A C 1
ATOM 955 O O . ARG A 1 123 ? 14.567 -10.151 -20.384 1.00 92.25 123 ARG A O 1
ATOM 962 N N . GLU A 1 124 ? 14.574 -12.371 -20.024 1.00 86.81 124 GLU A N 1
ATOM 963 C CA . GLU A 1 124 ? 15.007 -12.763 -21.373 1.00 86.81 124 GLU A CA 1
ATOM 964 C C . GLU A 1 124 ? 14.114 -12.136 -22.463 1.00 86.81 124 GLU A C 1
ATOM 966 O O . GLU A 1 124 ? 14.609 -11.461 -23.362 1.00 86.81 124 GLU A O 1
ATOM 971 N N . ASP A 1 125 ? 12.786 -12.176 -22.288 1.00 86.88 125 ASP A N 1
ATOM 972 C CA . ASP A 1 125 ? 11.832 -11.583 -23.236 1.00 86.88 125 ASP A CA 1
ATOM 973 C C . ASP A 1 125 ? 11.885 -10.043 -23.314 1.00 86.88 125 ASP A C 1
ATOM 975 O O . ASP A 1 125 ? 11.358 -9.440 -24.256 1.00 86.88 125 ASP A O 1
ATOM 979 N N . GLU A 1 126 ? 12.483 -9.380 -22.321 1.00 87.50 126 GLU A N 1
ATOM 980 C CA . GLU A 1 126 ? 12.709 -7.933 -22.324 1.00 87.50 126 GLU A CA 1
ATOM 981 C C . GLU A 1 126 ? 13.967 -7.569 -23.122 1.00 87.50 126 GLU A C 1
ATOM 983 O O . GLU A 1 126 ? 13.977 -6.515 -23.765 1.00 87.50 126 GLU A O 1
ATOM 988 N N . PHE A 1 127 ? 14.978 -8.444 -23.150 1.00 84.69 127 PHE A N 1
ATOM 989 C CA . PHE A 1 127 ? 16.149 -8.293 -24.014 1.00 84.69 127 PHE A CA 1
ATOM 990 C C . PHE A 1 127 ? 15.798 -8.534 -25.477 1.00 84.69 127 PHE A C 1
ATOM 992 O O . PHE A 1 127 ? 16.051 -7.649 -26.294 1.00 84.69 127 PHE A O 1
ATOM 999 N N . ASP A 1 128 ? 15.153 -9.658 -25.796 1.00 81.44 128 ASP A N 1
ATOM 1000 C CA . ASP A 1 128 ? 14.832 -10.044 -27.178 1.00 81.44 128 ASP A CA 1
ATOM 1001 C C . ASP A 1 128 ? 14.037 -8.946 -27.893 1.00 81.44 128 ASP A C 1
ATOM 1003 O O . ASP A 1 128 ? 14.431 -8.425 -28.934 1.00 81.44 128 ASP A O 1
ATOM 1007 N N . ARG A 1 129 ? 12.968 -8.464 -27.248 1.00 76.00 129 ARG A N 1
ATOM 1008 C CA . ARG A 1 129 ? 12.123 -7.392 -27.796 1.00 76.00 129 ARG A CA 1
ATOM 1009 C C . ARG A 1 129 ? 12.815 -6.030 -27.870 1.00 76.00 129 ARG A C 1
ATOM 1011 O O . ARG A 1 129 ? 12.248 -5.092 -28.435 1.00 76.00 129 ARG A O 1
ATOM 1018 N N . SER A 1 130 ? 13.948 -5.852 -27.199 1.00 75.62 130 SER A N 1
ATOM 1019 C CA . SER A 1 130 ? 14.727 -4.611 -27.259 1.00 75.62 130 SER A CA 1
ATOM 1020 C C . SER A 1 130 ? 15.814 -4.682 -28.329 1.00 75.62 130 SER A C 1
ATOM 1022 O O . SER A 1 130 ? 16.164 -3.643 -28.878 1.00 75.62 130 SER A O 1
ATOM 1024 N N . GLN A 1 131 ? 16.295 -5.878 -28.679 1.00 68.25 131 GLN A N 1
ATOM 1025 C CA . GLN A 1 131 ? 17.225 -6.081 -29.795 1.00 68.25 131 GLN A CA 1
ATOM 1026 C C . GLN A 1 131 ? 16.572 -5.760 -31.145 1.00 68.25 131 GLN A C 1
ATOM 1028 O O . GLN A 1 131 ? 17.208 -5.143 -31.995 1.00 68.25 131 GLN A O 1
ATOM 1033 N N . ASP A 1 132 ? 15.276 -6.052 -31.293 1.00 59.81 132 ASP A N 1
ATOM 1034 C CA . ASP A 1 132 ? 14.493 -5.738 -32.499 1.00 59.81 132 ASP A CA 1
ATOM 1035 C C . ASP A 1 132 ? 14.375 -4.229 -32.804 1.00 59.81 132 ASP A C 1
ATOM 1037 O O . ASP A 1 132 ? 13.938 -3.841 -33.888 1.00 59.81 132 ASP A O 1
ATOM 1041 N N . LEU A 1 133 ? 14.718 -3.358 -31.847 1.00 55.38 133 LEU A N 1
ATOM 1042 C CA . LEU A 1 133 ? 14.411 -1.927 -31.897 1.00 55.38 133 LEU A CA 1
ATOM 1043 C C . LEU A 1 133 ? 15.633 -1.002 -31.978 1.00 55.38 133 LEU A C 1
ATOM 1045 O O . LEU A 1 133 ? 15.433 0.209 -32.080 1.00 55.38 133 LEU A O 1
ATOM 1049 N N . VAL A 1 134 ? 16.879 -1.497 -31.907 1.00 53.00 134 VAL A N 1
ATOM 1050 C CA . VAL A 1 134 ? 18.024 -0.596 -31.663 1.00 53.00 134 VAL A CA 1
ATOM 1051 C C . VAL A 1 134 ? 19.301 -0.929 -32.451 1.00 53.00 134 VAL A C 1
ATOM 1053 O O . VAL A 1 134 ? 19.773 -2.059 -32.466 1.00 53.00 134 VAL A O 1
ATOM 1056 N N . GLY A 1 135 ? 19.909 0.118 -33.035 1.00 53.53 135 GLY A N 1
ATOM 1057 C CA . GLY A 1 135 ? 21.336 0.179 -33.383 1.00 53.53 135 GLY A CA 1
ATOM 1058 C C . GLY A 1 135 ? 22.274 0.338 -32.164 1.00 53.53 135 GLY A C 1
ATOM 1059 O O . GLY A 1 135 ? 21.852 0.280 -31.016 1.00 53.53 135 GLY A O 1
ATOM 1060 N N . VAL A 1 136 ? 23.567 0.570 -32.416 1.00 47.41 136 VAL A N 1
ATOM 1061 C CA . VAL A 1 136 ? 24.725 0.257 -31.536 1.00 47.41 136 VAL A CA 1
ATOM 1062 C C . VAL A 1 136 ? 24.703 0.789 -30.075 1.00 47.41 136 VAL A C 1
ATOM 1064 O O . VAL A 1 136 ? 25.435 0.249 -29.254 1.00 47.41 136 VAL A O 1
ATOM 1067 N N . TYR A 1 137 ? 23.865 1.764 -29.683 1.00 51.75 137 TYR A N 1
ATOM 1068 C CA . TYR A 1 137 ? 23.982 2.448 -28.370 1.00 51.75 137 TYR A CA 1
ATOM 1069 C C . TYR A 1 137 ? 22.724 2.516 -27.476 1.00 51.75 137 TYR A C 1
ATOM 1071 O O . TYR A 1 137 ? 22.795 3.050 -26.375 1.00 51.75 137 TYR A O 1
ATOM 1079 N N . GLY A 1 138 ? 21.569 1.972 -27.870 1.00 67.38 138 GLY A N 1
ATOM 1080 C CA . GLY A 1 138 ? 20.303 2.195 -27.134 1.00 67.38 138 GLY A CA 1
ATOM 1081 C C . GLY A 1 138 ? 19.679 0.985 -26.424 1.00 67.38 138 GLY A C 1
ATOM 1082 O O . GLY A 1 138 ? 18.594 1.123 -25.862 1.00 67.38 138 GLY A O 1
ATOM 1083 N N . LEU A 1 139 ? 20.317 -0.192 -26.434 1.00 77.62 139 LEU A N 1
ATOM 1084 C CA . LEU A 1 139 ? 19.699 -1.419 -25.910 1.00 77.62 139 LEU A CA 1
ATOM 1085 C C . LEU A 1 139 ? 19.390 -1.325 -24.405 1.00 77.62 139 LEU A C 1
ATOM 1087 O O . LEU A 1 139 ? 18.282 -1.652 -23.989 1.00 77.62 139 LEU A O 1
ATOM 1091 N N . GLY A 1 140 ? 20.329 -0.820 -23.595 1.00 83.81 140 GLY A N 1
ATOM 1092 C CA . GLY A 1 140 ? 20.172 -0.759 -22.135 1.00 83.81 140 GLY A CA 1
ATOM 1093 C C . GLY A 1 140 ? 19.010 0.129 -21.674 1.00 83.81 140 GLY A C 1
ATOM 1094 O O . GLY A 1 140 ? 18.178 -0.315 -20.884 1.00 83.81 140 GLY A O 1
ATOM 1095 N N . LEU A 1 141 ? 18.876 1.342 -22.227 1.00 88.06 141 LEU A N 1
ATOM 1096 C CA . LEU A 1 141 ? 17.745 2.228 -21.916 1.00 88.06 141 LEU A CA 1
ATOM 1097 C C . LEU A 1 141 ? 16.397 1.630 -22.341 1.00 88.06 141 LEU A C 1
ATOM 1099 O O . LEU A 1 141 ? 15.408 1.781 -21.623 1.00 88.06 141 LEU A O 1
ATOM 1103 N N . GLN A 1 142 ? 16.338 0.937 -23.482 1.00 87.94 142 GLN A N 1
ATOM 1104 C CA . GLN A 1 142 ? 15.104 0.278 -23.920 1.00 87.94 142 GLN A CA 1
ATOM 1105 C C . GLN A 1 142 ? 14.718 -0.876 -22.991 1.00 87.94 142 GLN A C 1
ATOM 1107 O O . GLN A 1 142 ? 13.550 -0.991 -22.613 1.00 87.94 142 GLN A O 1
ATOM 1112 N N . VAL A 1 143 ? 15.691 -1.681 -22.556 1.00 91.06 143 VAL A N 1
ATOM 1113 C CA . VAL A 1 143 ? 15.454 -2.743 -21.571 1.00 91.06 143 VAL A CA 1
ATOM 1114 C C . VAL A 1 143 ? 14.957 -2.141 -20.252 1.00 91.06 143 VAL A C 1
ATOM 1116 O O . VAL A 1 143 ? 13.916 -2.570 -19.756 1.00 91.06 143 VAL A O 1
ATOM 1119 N N . LEU A 1 144 ? 15.595 -1.085 -19.734 1.00 92.62 144 LEU A N 1
ATOM 1120 C CA . LEU A 1 144 ? 15.136 -0.388 -18.523 1.00 92.62 144 LEU A CA 1
ATOM 1121 C C . LEU A 1 144 ? 13.696 0.132 -18.653 1.00 92.62 144 LEU A C 1
ATOM 1123 O O . LEU A 1 144 ? 12.890 -0.055 -17.742 1.00 92.62 144 LEU A O 1
ATOM 1127 N N . ARG A 1 145 ? 13.324 0.715 -19.800 1.00 92.56 145 ARG A N 1
ATOM 1128 C CA . ARG A 1 145 ? 11.943 1.161 -20.071 1.00 92.56 145 ARG A CA 1
ATOM 1129 C C . ARG A 1 145 ? 10.941 0.007 -20.086 1.00 92.56 145 ARG A C 1
ATOM 1131 O O . ARG A 1 145 ? 9.800 0.174 -19.650 1.00 92.56 145 ARG A O 1
ATOM 1138 N N . ARG A 1 146 ? 11.337 -1.180 -20.553 1.00 92.88 146 ARG A N 1
ATOM 1139 C CA . ARG A 1 146 ? 10.486 -2.381 -20.490 1.00 92.88 146 ARG A CA 1
ATOM 1140 C C . ARG A 1 146 ? 10.328 -2.898 -19.063 1.00 92.88 146 ARG A C 1
ATOM 1142 O O . ARG A 1 146 ? 9.199 -3.208 -18.676 1.00 92.88 146 ARG A O 1
ATOM 1149 N N . ILE A 1 147 ? 11.411 -2.916 -18.284 1.00 94.69 147 ILE A N 1
ATOM 1150 C CA . ILE A 1 147 ? 11.378 -3.254 -16.855 1.00 94.69 147 ILE A CA 1
ATOM 1151 C C . ILE A 1 147 ? 10.437 -2.286 -16.118 1.00 94.69 147 ILE A C 1
ATOM 1153 O O . ILE A 1 147 ? 9.543 -2.727 -15.391 1.00 94.69 147 ILE A O 1
ATOM 1157 N N . GLU A 1 148 ? 10.568 -0.977 -16.362 1.00 95.88 148 GLU A N 1
ATOM 1158 C CA . GLU A 1 148 ? 9.687 0.061 -15.813 1.00 95.88 148 GLU A CA 1
ATOM 1159 C C . GLU A 1 148 ? 8.217 -0.227 -16.157 1.00 95.88 148 GLU A C 1
ATOM 1161 O O . GLU A 1 148 ? 7.364 -0.311 -15.269 1.00 95.88 148 GLU A O 1
ATOM 1166 N N . ALA A 1 149 ? 7.914 -0.467 -17.437 1.00 95.06 149 ALA A N 1
ATOM 1167 C CA . ALA A 1 149 ? 6.562 -0.777 -17.892 1.00 95.06 149 ALA A CA 1
ATOM 1168 C C . ALA A 1 149 ? 6.007 -2.078 -17.279 1.00 95.06 149 ALA A C 1
ATOM 1170 O O . ALA A 1 149 ? 4.803 -2.185 -17.018 1.00 95.06 149 ALA A O 1
ATOM 1171 N N . ARG A 1 150 ? 6.848 -3.091 -17.033 1.00 96.06 150 ARG A N 1
ATOM 1172 C CA . ARG A 1 150 ? 6.450 -4.306 -16.308 1.00 96.06 150 ARG A CA 1
ATOM 1173 C C . ARG A 1 150 ? 6.065 -3.980 -14.868 1.00 96.06 150 ARG A C 1
ATOM 1175 O O . ARG A 1 150 ? 4.953 -4.341 -14.476 1.00 96.06 150 ARG A O 1
ATOM 1182 N N . PHE A 1 151 ? 6.911 -3.287 -14.107 1.00 96.06 151 PHE A N 1
ATOM 1183 C CA . PHE A 1 151 ? 6.592 -2.937 -12.719 1.00 96.06 151 PHE A CA 1
ATOM 1184 C C . PHE A 1 151 ? 5.372 -2.022 -12.622 1.00 96.06 151 PHE A C 1
ATOM 1186 O O . PHE A 1 151 ? 4.489 -2.284 -11.808 1.00 96.06 151 PHE A O 1
ATOM 1193 N N . ALA A 1 152 ? 5.244 -1.021 -13.496 1.00 95.50 152 ALA A N 1
ATOM 1194 C CA . ALA A 1 152 ? 4.071 -0.148 -13.540 1.00 95.50 152 ALA A CA 1
ATOM 1195 C C . ALA A 1 152 ? 2.768 -0.941 -13.759 1.00 95.50 152 ALA A C 1
ATOM 1197 O O . ALA A 1 152 ? 1.773 -0.720 -13.062 1.00 95.50 152 ALA A O 1
ATOM 1198 N N . ARG A 1 153 ? 2.777 -1.927 -14.671 1.00 95.06 153 ARG A N 1
ATOM 1199 C CA . ARG A 1 153 ? 1.633 -2.835 -14.875 1.00 95.06 153 ARG A CA 1
ATOM 1200 C C . ARG A 1 153 ? 1.350 -3.698 -13.647 1.00 95.06 153 ARG A C 1
ATOM 1202 O O . ARG A 1 153 ? 0.186 -3.864 -13.292 1.00 95.06 153 ARG A O 1
ATOM 1209 N N . GLN A 1 154 ? 2.382 -4.230 -12.995 1.00 95.88 154 GLN A N 1
ATOM 1210 C CA . GLN A 1 154 ? 2.225 -5.047 -11.787 1.00 95.88 154 GLN A CA 1
ATOM 1211 C C . GLN A 1 154 ? 1.673 -4.235 -10.607 1.00 95.88 154 GLN A C 1
ATOM 1213 O O . GLN A 1 154 ? 0.791 -4.724 -9.908 1.00 95.88 154 GLN A O 1
ATOM 1218 N N . VAL A 1 155 ? 2.109 -2.983 -10.430 1.00 95.19 155 VAL A N 1
ATOM 1219 C CA . VAL A 1 155 ? 1.550 -2.046 -9.438 1.00 95.19 155 VAL A CA 1
ATOM 1220 C C . VAL A 1 155 ? 0.070 -1.779 -9.724 1.00 95.19 155 VAL A C 1
ATOM 1222 O O . VAL A 1 155 ? -0.764 -1.864 -8.824 1.00 95.19 155 VAL A O 1
ATOM 1225 N N . ALA A 1 156 ? -0.282 -1.488 -10.980 1.00 93.00 156 ALA A N 1
ATOM 1226 C CA . ALA A 1 156 ? -1.670 -1.253 -11.376 1.00 93.00 156 ALA A CA 1
ATOM 1227 C C . ALA A 1 156 ? -2.567 -2.482 -11.134 1.00 93.00 156 ALA A C 1
ATOM 1229 O O . ALA A 1 156 ? -3.692 -2.344 -10.655 1.00 93.00 156 ALA A O 1
ATOM 1230 N N . GLU A 1 157 ? -2.072 -3.681 -11.441 1.00 93.62 157 GLU A N 1
ATOM 1231 C CA . GLU A 1 157 ? -2.779 -4.941 -11.196 1.00 93.62 157 GLU A CA 1
ATOM 1232 C C . GLU A 1 157 ? -2.907 -5.252 -9.697 1.00 93.62 157 GLU A C 1
ATOM 1234 O O . GLU A 1 157 ? -3.977 -5.655 -9.242 1.00 93.62 157 GLU A O 1
ATOM 1239 N N . GLY A 1 158 ? -1.856 -5.008 -8.909 1.00 94.50 158 GLY A N 1
ATOM 1240 C CA . GLY A 1 158 ? -1.879 -5.161 -7.453 1.00 94.50 158 GLY A CA 1
ATOM 1241 C C . GLY A 1 158 ? -2.959 -4.299 -6.798 1.00 94.50 158 GLY A C 1
ATOM 1242 O O . GLY A 1 158 ? -3.761 -4.806 -6.014 1.00 94.50 158 GLY A O 1
ATOM 1243 N N . ARG A 1 159 ? -3.077 -3.031 -7.216 1.00 94.00 159 ARG A N 1
ATOM 1244 C CA . ARG A 1 159 ? -4.145 -2.116 -6.772 1.00 94.00 159 ARG A CA 1
ATOM 1245 C C . ARG A 1 159 ? -5.540 -2.593 -7.159 1.00 94.00 159 ARG A C 1
ATOM 1247 O O . ARG A 1 159 ? -6.456 -2.524 -6.344 1.00 94.00 159 ARG A O 1
ATOM 1254 N N . ARG A 1 160 ? -5.715 -3.100 -8.385 1.00 91.62 160 ARG A N 1
ATOM 1255 C CA . ARG A 1 160 ? -6.998 -3.668 -8.833 1.00 91.62 160 ARG A CA 1
ATOM 1256 C C . ARG A 1 160 ? -7.410 -4.871 -7.989 1.00 91.62 160 ARG A C 1
ATOM 1258 O O . ARG A 1 160 ? -8.561 -4.955 -7.574 1.00 91.62 160 ARG A O 1
ATOM 1265 N N . ARG A 1 161 ? -6.472 -5.773 -7.688 1.00 94.06 161 ARG A N 1
ATOM 1266 C CA . ARG A 1 161 ? -6.725 -6.934 -6.820 1.00 94.06 161 ARG A CA 1
ATOM 1267 C C . ARG A 1 161 ? -7.020 -6.526 -5.382 1.00 94.06 161 ARG A C 1
ATOM 1269 O O . ARG A 1 161 ? -7.933 -7.080 -4.780 1.00 94.06 161 ARG A O 1
ATOM 1276 N N . ALA A 1 162 ? -6.291 -5.546 -4.853 1.00 94.44 162 ALA A N 1
ATOM 1277 C CA . ALA A 1 162 ? -6.554 -4.988 -3.532 1.00 94.44 162 ALA A CA 1
ATOM 1278 C C . ALA A 1 162 ? -7.981 -4.427 -3.430 1.00 94.44 162 ALA A C 1
ATOM 1280 O O . ALA A 1 162 ? -8.685 -4.742 -2.473 1.00 94.44 162 ALA A O 1
ATOM 1281 N N . LEU A 1 163 ? -8.426 -3.674 -4.444 1.00 92.06 163 LEU A N 1
ATOM 1282 C CA . LEU A 1 163 ? -9.791 -3.150 -4.534 1.00 92.06 163 LEU A CA 1
ATOM 1283 C C . LEU A 1 163 ? -10.843 -4.255 -4.651 1.00 92.06 163 LEU A C 1
ATOM 1285 O O . LEU A 1 163 ? -11.858 -4.197 -3.968 1.00 92.06 163 LEU A O 1
ATOM 1289 N N . ALA A 1 164 ? -10.601 -5.275 -5.474 1.00 90.94 164 ALA A N 1
ATOM 1290 C CA . ALA A 1 164 ? -11.530 -6.394 -5.640 1.00 90.94 164 ALA A CA 1
ATOM 1291 C C . ALA A 1 164 ? -11.732 -7.214 -4.352 1.00 90.94 164 ALA A C 1
ATOM 1293 O O . ALA A 1 164 ? -12.756 -7.876 -4.202 1.00 90.94 164 ALA A O 1
ATOM 1294 N N . HIS A 1 165 ? -10.760 -7.178 -3.438 1.00 92.62 165 HIS A N 1
ATOM 1295 C CA . HIS A 1 165 ? -10.815 -7.853 -2.143 1.00 92.62 165 HIS A CA 1
ATOM 1296 C C . HIS A 1 165 ? -11.119 -6.927 -0.968 1.00 92.62 165 HIS A C 1
ATOM 1298 O O . HIS A 1 165 ? -11.171 -7.416 0.159 1.00 92.62 165 HIS A O 1
ATOM 1304 N N . ALA A 1 166 ? -11.315 -5.630 -1.218 1.00 90.56 166 ALA A N 1
ATOM 1305 C CA . ALA A 1 166 ? -11.717 -4.706 -0.173 1.00 90.56 166 ALA A CA 1
ATOM 1306 C C . ALA A 1 166 ? -13.086 -5.118 0.401 1.00 90.56 166 ALA A C 1
ATOM 1308 O O . ALA A 1 166 ? -13.935 -5.608 -0.357 1.00 90.56 166 ALA A O 1
ATOM 1309 N N . PRO A 1 167 ? -13.314 -4.926 1.712 1.00 88.81 167 PRO A N 1
ATOM 1310 C CA . PRO A 1 167 ? -14.612 -5.168 2.330 1.00 88.81 167 PRO A CA 1
ATOM 1311 C C . PRO A 1 167 ? -15.748 -4.448 1.594 1.00 88.81 167 PRO A C 1
ATOM 1313 O O . PRO A 1 167 ? -15.579 -3.337 1.091 1.00 88.81 167 PRO A O 1
ATOM 1316 N N . ALA A 1 168 ? -16.914 -5.095 1.510 1.00 81.06 168 ALA A N 1
ATOM 1317 C CA . ALA A 1 168 ? -18.082 -4.528 0.834 1.00 81.06 168 ALA A CA 1
ATOM 1318 C C . ALA A 1 168 ? -18.673 -3.343 1.612 1.00 81.06 168 ALA A C 1
ATOM 1320 O O . ALA A 1 168 ? -19.054 -2.334 1.016 1.00 81.06 168 ALA A O 1
ATOM 1321 N N . THR A 1 169 ? -18.719 -3.468 2.939 1.00 78.56 169 THR A N 1
ATOM 1322 C CA . THR A 1 169 ? -18.934 -2.360 3.863 1.00 78.56 169 THR A CA 1
ATOM 1323 C C . THR A 1 169 ? -17.562 -1.895 4.326 1.00 78.56 169 THR A C 1
ATOM 1325 O O . THR A 1 169 ? -16.771 -2.671 4.857 1.00 78.56 169 THR A O 1
ATOM 1328 N N . PHE A 1 170 ? -17.231 -0.633 4.064 1.00 77.00 170 PHE A N 1
ATOM 1329 C CA . PHE A 1 170 ? -15.967 -0.036 4.496 1.00 77.00 170 PHE A CA 1
ATOM 1330 C C . PHE A 1 170 ? -16.039 0.355 5.980 1.00 77.00 170 PHE A C 1
ATOM 1332 O O . PHE A 1 170 ? -15.750 1.495 6.347 1.00 77.00 170 PHE A O 1
ATOM 1339 N N . ASP A 1 171 ? -16.484 -0.580 6.819 1.00 68.94 171 ASP A N 1
ATOM 1340 C CA . ASP A 1 171 ? -16.560 -0.375 8.258 1.00 68.94 171 ASP A CA 1
ATOM 1341 C C . ASP A 1 171 ? -15.139 -0.121 8.775 1.00 68.94 171 ASP A C 1
ATOM 1343 O O . ASP A 1 171 ? -14.164 -0.761 8.361 1.00 68.94 171 ASP A O 1
ATOM 1347 N N . GLY A 1 172 ? -15.028 0.976 9.524 1.00 66.69 172 GLY A N 1
ATOM 1348 C CA . GLY A 1 172 ? -13.817 1.777 9.604 1.00 66.69 172 GLY A CA 1
ATOM 1349 C C . GLY A 1 172 ? -12.664 1.034 10.254 1.00 66.69 172 GLY A C 1
ATOM 1350 O O . GLY A 1 172 ? -12.699 0.769 11.446 1.00 66.69 172 GLY A O 1
ATOM 1351 N N . LEU A 1 173 ? -11.614 0.789 9.472 1.00 84.56 173 LEU A N 1
ATOM 1352 C CA . LEU A 1 173 ? -10.286 0.506 10.001 1.00 84.56 173 LEU A CA 1
ATOM 1353 C C . LEU A 1 173 ? -9.907 1.631 10.977 1.00 84.56 173 LEU A C 1
ATOM 1355 O O . LEU A 1 173 ? -9.860 2.797 10.565 1.00 84.56 173 LEU A O 1
ATOM 1359 N N . HIS A 1 174 ? -9.680 1.297 12.247 1.00 86.81 174 HIS A N 1
ATOM 1360 C CA . HIS A 1 174 ? -9.421 2.287 13.287 1.00 86.81 174 HIS A CA 1
ATOM 1361 C C . HIS A 1 174 ? -8.180 3.132 12.959 1.00 86.81 174 HIS A C 1
ATOM 1363 O O . HIS A 1 174 ? -7.192 2.646 12.406 1.00 86.81 174 HIS A O 1
ATOM 1369 N N . GLU A 1 175 ? -8.195 4.418 13.318 1.00 86.81 175 GLU A N 1
ATOM 1370 C CA . GLU A 1 175 ? -7.105 5.346 12.974 1.00 86.81 175 GLU A CA 1
ATOM 1371 C C . GLU A 1 175 ? -5.777 5.045 13.678 1.00 86.81 175 GLU A C 1
ATOM 1373 O O . GLU A 1 175 ? -4.725 5.472 13.209 1.00 86.81 175 GLU A O 1
ATOM 1378 N N . LEU A 1 176 ? -5.841 4.283 14.774 1.00 88.81 176 LEU A N 1
ATOM 1379 C CA . LEU A 1 176 ? -4.678 3.809 15.529 1.00 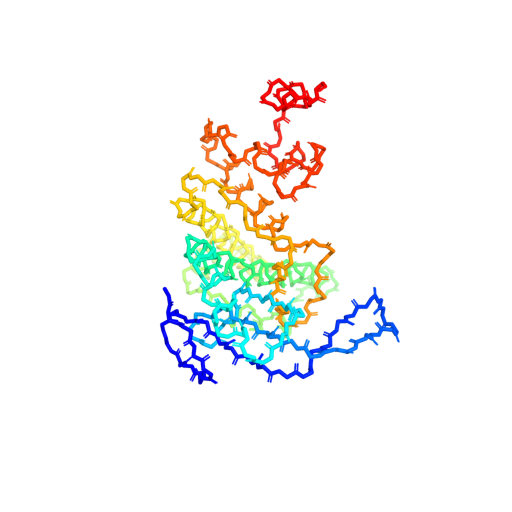88.81 176 LEU A CA 1
ATOM 1380 C C . LEU A 1 176 ? -3.934 2.671 14.827 1.00 88.81 176 LEU A C 1
ATOM 1382 O O . LEU A 1 176 ? -2.839 2.312 15.258 1.00 88.81 176 LEU A O 1
ATOM 1386 N N . TRP A 1 177 ? -4.497 2.100 13.759 1.00 92.00 177 TRP A N 1
ATOM 1387 C CA . TRP A 1 177 ? -3.729 1.198 12.922 1.00 92.00 177 TRP A CA 1
ATOM 1388 C C . TRP A 1 177 ? -2.652 1.967 12.160 1.00 92.00 177 TRP A C 1
ATOM 1390 O O . TRP A 1 177 ? -2.896 2.919 11.412 1.00 92.00 177 TRP A O 1
ATOM 1400 N N . GLU A 1 178 ? -1.434 1.484 12.319 1.00 90.06 178 GLU A N 1
ATOM 1401 C CA . GLU A 1 178 ? -0.231 1.998 11.707 1.00 90.06 178 GLU A CA 1
ATOM 1402 C C . GLU A 1 178 ? 0.216 1.073 10.579 1.00 90.06 178 GLU A C 1
ATOM 1404 O O . GLU A 1 178 ? 0.103 -0.160 10.629 1.00 90.06 178 GLU A O 1
ATOM 1409 N N . ARG A 1 179 ? 0.793 1.688 9.550 1.00 87.50 179 ARG A N 1
ATOM 1410 C CA . ARG A 1 179 ? 1.535 0.956 8.536 1.00 87.50 179 ARG A CA 1
ATOM 1411 C C . ARG A 1 179 ? 2.851 0.467 9.156 1.00 87.50 179 ARG A C 1
ATOM 1413 O O . ARG A 1 179 ? 3.547 1.262 9.787 1.00 87.50 179 ARG A O 1
ATOM 1420 N N . PRO A 1 180 ? 3.242 -0.802 8.965 1.00 82.88 180 PRO A N 1
ATOM 1421 C CA . PRO A 1 180 ? 4.540 -1.265 9.417 1.00 82.88 180 PRO A CA 1
ATOM 1422 C C . PRO A 1 180 ? 5.648 -0.549 8.631 1.00 82.88 180 PRO A C 1
ATOM 1424 O O . PRO A 1 180 ? 5.480 -0.253 7.441 1.00 82.88 180 PRO A O 1
ATOM 1427 N N . PRO A 1 181 ? 6.796 -0.263 9.261 1.00 68.38 181 PRO A N 1
ATOM 1428 C CA . PRO A 1 181 ? 7.933 0.308 8.554 1.00 68.38 181 PRO A CA 1
ATOM 1429 C C . PRO A 1 181 ? 8.382 -0.654 7.444 1.00 68.38 181 PRO A C 1
ATOM 1431 O O . PRO A 1 181 ? 8.701 -1.812 7.707 1.00 68.38 181 PRO A O 1
ATOM 1434 N N . SER A 1 182 ? 8.392 -0.187 6.192 1.00 60.72 182 SER A N 1
ATOM 1435 C CA . SER A 1 182 ? 8.838 -0.979 5.041 1.00 60.72 182 SER A CA 1
ATOM 1436 C C . SER A 1 182 ? 10.243 -0.546 4.612 1.00 60.72 182 SER A C 1
ATOM 1438 O O . SER A 1 182 ? 10.412 0.460 3.913 1.00 60.72 182 SER A O 1
ATOM 1440 N N . GLY A 1 183 ? 11.258 -1.311 5.016 1.00 58.28 183 GLY A N 1
ATOM 1441 C CA . GLY A 1 183 ? 12.651 -1.069 4.630 1.00 58.28 183 GLY A CA 1
ATOM 1442 C C . GLY A 1 183 ? 13.166 0.310 5.064 1.00 58.28 183 GLY A C 1
ATOM 1443 O O . GLY A 1 183 ? 13.028 0.688 6.223 1.00 58.28 183 GLY A O 1
ATOM 1444 N N . TYR A 1 184 ? 13.761 1.053 4.123 1.00 37.06 184 TYR A N 1
ATOM 1445 C CA . TYR A 1 184 ? 14.418 2.349 4.358 1.00 37.06 184 TYR A CA 1
ATOM 1446 C C . TYR A 1 184 ? 13.510 3.578 4.181 1.00 37.06 184 TYR A C 1
ATOM 1448 O O . TYR A 1 184 ? 13.983 4.703 4.339 1.00 37.06 184 TYR A O 1
ATOM 1456 N N . ARG A 1 185 ? 12.224 3.416 3.824 1.00 50.09 185 ARG A N 1
ATOM 1457 C CA . ARG A 1 185 ? 11.333 4.581 3.706 1.00 50.09 185 ARG A CA 1
ATOM 1458 C C . ARG A 1 185 ? 10.840 5.008 5.090 1.00 50.09 185 ARG A C 1
ATOM 1460 O O . ARG A 1 185 ? 10.317 4.161 5.818 1.00 50.09 185 ARG A O 1
ATOM 1467 N N . PRO A 1 186 ? 10.934 6.307 5.433 1.00 50.50 186 PRO A N 1
ATOM 1468 C CA . PRO A 1 186 ? 10.221 6.837 6.582 1.00 50.50 186 PRO A CA 1
ATOM 1469 C C . PRO A 1 186 ? 8.739 6.483 6.454 1.00 50.50 186 PRO A C 1
ATOM 1471 O O . PRO A 1 186 ? 8.190 6.490 5.346 1.00 50.50 186 PRO A O 1
ATOM 1474 N N . LEU A 1 187 ? 8.092 6.187 7.582 1.00 58.44 187 LEU A N 1
ATOM 1475 C CA . LEU A 1 187 ? 6.636 6.146 7.633 1.00 58.44 187 LEU A CA 1
ATOM 1476 C C . LEU A 1 187 ? 6.134 7.480 7.071 1.00 58.44 187 LEU A C 1
ATOM 1478 O O . LEU A 1 187 ? 6.520 8.546 7.552 1.00 58.44 187 LEU A O 1
ATOM 1482 N N . GLY A 1 188 ? 5.360 7.425 5.986 1.00 59.12 188 GLY A N 1
ATOM 1483 C CA . GLY A 1 188 ? 4.723 8.624 5.455 1.00 59.12 188 GLY A CA 1
ATOM 1484 C C . GLY A 1 188 ? 3.797 9.235 6.514 1.00 59.12 188 GLY A C 1
ATOM 1485 O O . GLY A 1 188 ? 3.398 8.538 7.444 1.00 59.12 188 GLY A O 1
ATOM 1486 N N . PRO A 1 189 ? 3.388 10.503 6.365 1.00 60.03 189 PRO A N 1
ATOM 1487 C CA . PRO A 1 189 ? 2.527 11.179 7.343 1.00 60.03 189 PRO A CA 1
ATOM 1488 C C . PRO A 1 189 ? 1.108 10.589 7.434 1.00 60.03 189 PRO A C 1
ATOM 1490 O O . PRO A 1 189 ? 0.290 11.072 8.207 1.00 60.03 189 PRO A O 1
ATOM 1493 N N . HIS A 1 190 ? 0.789 9.589 6.611 1.00 70.00 190 HIS A N 1
ATOM 1494 C CA . HIS A 1 190 ? -0.545 9.028 6.490 1.00 70.00 190 HIS A CA 1
ATOM 1495 C C . HIS A 1 190 ? -0.745 7.863 7.460 1.00 70.00 190 HIS A C 1
ATOM 1497 O O . HIS A 1 190 ? 0.072 6.940 7.498 1.00 70.00 190 HIS A O 1
ATOM 1503 N N . SER A 1 191 ? -1.871 7.870 8.177 1.00 86.44 191 SER A N 1
ATOM 1504 C CA . SER A 1 191 ? -2.335 6.703 8.937 1.00 86.44 191 SER A CA 1
ATOM 1505 C C . SER A 1 191 ? -2.625 5.518 8.004 1.00 86.44 191 SER A C 1
ATOM 1507 O O . SER A 1 191 ? -2.768 5.692 6.784 1.00 86.44 191 SER A O 1
ATOM 1509 N N . LEU A 1 192 ? -2.734 4.295 8.546 1.00 91.00 192 LEU A N 1
ATOM 1510 C CA . LEU A 1 192 ? -3.041 3.126 7.715 1.00 91.00 192 LEU A CA 1
ATOM 1511 C C . LEU A 1 192 ? -4.350 3.309 6.920 1.00 91.00 192 LEU A C 1
ATOM 1513 O O . LEU A 1 192 ? -4.310 3.087 5.706 1.00 91.00 192 LEU A O 1
ATOM 1517 N N . PRO A 1 193 ? -5.471 3.785 7.508 1.00 92.31 193 PRO A N 1
ATOM 1518 C CA . PRO A 1 193 ? -6.705 4.011 6.753 1.00 92.31 193 PRO A CA 1
ATOM 1519 C C . PRO A 1 193 ? -6.538 5.001 5.596 1.00 92.31 193 PRO A C 1
ATOM 1521 O O . PRO A 1 193 ? -7.038 4.748 4.500 1.00 92.31 193 PRO A O 1
ATOM 1524 N N . GLN A 1 194 ? -5.794 6.096 5.797 1.00 91.88 194 GLN A N 1
ATOM 1525 C CA . GLN A 1 194 ? -5.521 7.086 4.748 1.00 91.88 194 GLN A CA 1
ATOM 1526 C C . GLN A 1 194 ? -4.745 6.480 3.582 1.00 91.88 194 GLN A C 1
ATOM 1528 O O . GLN A 1 194 ? -5.097 6.686 2.417 1.00 91.88 194 GLN A O 1
ATOM 1533 N N . TRP A 1 195 ? -3.698 5.714 3.890 1.00 91.62 195 TRP A N 1
ATOM 1534 C CA . TRP A 1 195 ? -2.898 5.044 2.874 1.00 91.62 195 TRP A CA 1
ATOM 1535 C C . TRP A 1 195 ? -3.717 4.001 2.104 1.00 91.62 195 TRP A C 1
ATOM 1537 O O . TRP A 1 195 ? -3.702 4.011 0.871 1.00 91.62 195 TRP A O 1
ATOM 1547 N N . VAL A 1 196 ? -4.483 3.154 2.805 1.00 93.62 196 VAL A N 1
ATOM 1548 C CA . VAL A 1 196 ? -5.371 2.166 2.172 1.00 93.62 196 VAL A CA 1
ATOM 1549 C C . VAL A 1 196 ? -6.381 2.870 1.266 1.00 93.62 196 VAL A C 1
ATOM 1551 O O . VAL A 1 196 ? -6.505 2.504 0.098 1.00 93.62 196 VAL A O 1
ATOM 1554 N N . ALA A 1 197 ? -7.050 3.921 1.748 1.00 93.12 197 ALA A N 1
ATOM 1555 C CA . ALA A 1 197 ? -8.006 4.690 0.956 1.00 93.12 197 ALA A CA 1
ATOM 1556 C C . ALA A 1 197 ? -7.374 5.272 -0.314 1.00 93.12 197 ALA A C 1
ATOM 1558 O O . ALA A 1 197 ? -7.936 5.124 -1.399 1.00 93.12 197 ALA A O 1
ATOM 1559 N N . ALA A 1 198 ? -6.187 5.874 -0.221 1.00 93.12 198 ALA A N 1
ATOM 1560 C CA . ALA A 1 198 ? -5.502 6.442 -1.379 1.00 93.12 198 ALA A CA 1
ATOM 1561 C C . ALA A 1 198 ? -5.120 5.378 -2.427 1.00 93.12 198 ALA A C 1
ATOM 1563 O O . ALA A 1 198 ? -5.303 5.587 -3.633 1.00 93.12 198 ALA A O 1
ATOM 1564 N N . GLU A 1 199 ? -4.613 4.223 -1.991 1.00 93.31 199 GLU A N 1
ATOM 1565 C CA . GLU A 1 199 ? -4.249 3.123 -2.890 1.00 93.31 199 GLU A CA 1
ATOM 1566 C C . GLU A 1 199 ? -5.484 2.493 -3.552 1.00 93.31 199 GLU A C 1
ATOM 1568 O O . GLU A 1 199 ? -5.484 2.260 -4.766 1.00 93.31 199 GLU A O 1
ATOM 1573 N N . LEU A 1 200 ? -6.566 2.296 -2.792 1.00 93.19 200 LEU A N 1
ATOM 1574 C CA . LEU A 1 200 ? -7.834 1.793 -3.318 1.00 93.19 200 LEU A CA 1
ATOM 1575 C C . LEU A 1 200 ? -8.478 2.773 -4.303 1.00 93.19 200 LEU A C 1
ATOM 1577 O O . LEU A 1 200 ? -8.908 2.346 -5.371 1.00 93.19 200 LEU A O 1
ATOM 1581 N N . LEU A 1 201 ? -8.480 4.078 -4.010 1.00 92.44 201 LEU A N 1
ATOM 1582 C CA . LEU A 1 201 ? -8.962 5.115 -4.931 1.00 92.44 201 LEU A CA 1
ATOM 1583 C C . LEU A 1 201 ? -8.134 5.180 -6.220 1.00 92.44 201 LEU A C 1
ATOM 1585 O O . LEU A 1 201 ? -8.673 5.440 -7.296 1.00 92.44 201 LEU A O 1
ATOM 1589 N N . THR A 1 202 ? -6.831 4.904 -6.140 1.00 91.94 202 THR A N 1
ATOM 1590 C CA . THR A 1 202 ? -5.982 4.820 -7.334 1.00 91.94 202 THR A CA 1
ATOM 1591 C C . THR A 1 202 ? -6.347 3.598 -8.180 1.00 91.94 202 THR A C 1
ATOM 1593 O O . THR A 1 202 ? -6.478 3.709 -9.398 1.00 91.94 202 THR A O 1
ATOM 1596 N N . GLY A 1 203 ? -6.557 2.432 -7.555 1.00 89.62 203 GLY A N 1
ATOM 1597 C CA . GLY A 1 203 ? -7.063 1.237 -8.243 1.00 89.62 203 GLY A CA 1
ATOM 1598 C C . GLY A 1 203 ? -8.445 1.460 -8.865 1.00 89.62 203 GLY A C 1
ATOM 1599 O O . GLY A 1 203 ? -8.692 1.083 -10.011 1.00 89.62 203 GLY A O 1
ATOM 1600 N N . TRP A 1 204 ? -9.314 2.152 -8.135 1.00 89.50 204 TRP A N 1
ATOM 1601 C CA . TRP A 1 204 ? -10.654 2.544 -8.556 1.00 89.50 204 TRP A CA 1
ATOM 1602 C C . TRP A 1 204 ? -10.608 3.419 -9.807 1.00 89.50 204 TRP A C 1
ATOM 1604 O O . TRP A 1 204 ? -11.256 3.092 -10.799 1.00 89.50 204 TRP A O 1
ATOM 1614 N N . ALA A 1 205 ? -9.760 4.451 -9.826 1.00 87.31 205 ALA A N 1
ATOM 1615 C CA . ALA A 1 205 ? -9.629 5.376 -10.953 1.00 87.31 205 ALA A CA 1
ATOM 1616 C C . ALA A 1 205 ? -9.210 4.682 -12.262 1.00 87.31 205 ALA A C 1
ATOM 1618 O O . ALA A 1 205 ? -9.618 5.102 -13.346 1.00 87.31 205 ALA A O 1
ATOM 1619 N N . LEU A 1 206 ? -8.445 3.588 -12.167 1.00 83.25 206 LEU A N 1
ATOM 1620 C CA . LEU A 1 206 ? -8.038 2.774 -13.318 1.00 83.25 206 LEU A CA 1
ATOM 1621 C C . LEU A 1 206 ? -9.184 1.939 -13.903 1.00 83.25 206 LEU A C 1
ATOM 1623 O O . LEU A 1 206 ? -9.152 1.603 -15.083 1.00 83.25 206 LEU A O 1
ATOM 1627 N N . THR A 1 207 ? -10.174 1.584 -13.084 1.00 79.94 207 THR A N 1
ATOM 1628 C CA . THR A 1 207 ? -11.314 0.736 -13.483 1.00 79.94 207 THR A CA 1
ATOM 1629 C C . THR A 1 207 ? -12.607 1.518 -13.705 1.00 79.94 207 THR A C 1
ATOM 1631 O O . THR A 1 207 ? -13.492 1.030 -14.399 1.00 79.94 207 THR A O 1
ATOM 1634 N N . ARG A 1 208 ? -12.701 2.739 -13.156 1.00 68.19 208 ARG A N 1
ATOM 1635 C CA . ARG A 1 208 ? -13.873 3.631 -13.191 1.00 68.19 208 ARG A CA 1
ATOM 1636 C C . ARG A 1 208 ? -15.182 2.973 -12.722 1.00 68.19 208 ARG A C 1
ATOM 1638 O O . ARG A 1 208 ? -16.258 3.377 -13.156 1.00 68.19 208 ARG A O 1
ATOM 1645 N N . ASP A 1 209 ? -15.099 1.981 -11.838 1.00 64.50 209 ASP A N 1
ATOM 1646 C CA . ASP A 1 209 ? -16.271 1.322 -11.249 1.00 64.50 209 ASP A CA 1
ATOM 1647 C C . ASP A 1 209 ? -16.975 2.291 -10.283 1.00 64.50 209 ASP A C 1
ATOM 1649 O O . ASP A 1 209 ? -16.383 2.678 -9.290 1.00 64.50 209 ASP A O 1
ATOM 1653 N N . GLN A 1 210 ? -18.207 2.742 -10.535 1.00 54.47 210 GLN A N 1
ATOM 1654 C CA . GLN A 1 210 ? -18.863 3.821 -9.766 1.00 54.47 210 GLN A CA 1
ATOM 1655 C C . GLN A 1 210 ? -19.377 3.391 -8.373 1.00 54.47 210 GLN A C 1
ATOM 1657 O O . GLN A 1 210 ? -20.548 3.569 -8.044 1.00 54.47 210 GLN A O 1
ATOM 1662 N N . ARG A 1 211 ? -18.517 2.835 -7.517 1.00 59.22 211 ARG A N 1
ATOM 1663 C CA . ARG A 1 211 ? -18.873 2.503 -6.130 1.00 59.22 211 ARG A CA 1
ATOM 1664 C C . ARG A 1 211 ? -18.794 3.734 -5.219 1.00 59.22 211 ARG A C 1
ATOM 1666 O O . ARG A 1 211 ? -17.710 4.122 -4.790 1.00 59.22 211 ARG A O 1
ATOM 1673 N N . ASP A 1 212 ? -19.955 4.296 -4.888 1.00 67.94 212 ASP A N 1
ATOM 1674 C CA . ASP A 1 212 ? -20.158 5.354 -3.877 1.00 67.94 212 ASP A CA 1
ATOM 1675 C C . ASP A 1 212 ? -19.483 5.060 -2.510 1.00 67.94 212 ASP A C 1
ATOM 1677 O O . ASP A 1 212 ? -18.772 5.932 -1.993 1.00 67.94 212 ASP A O 1
ATOM 1681 N N . PRO A 1 213 ? -19.550 3.830 -1.950 1.00 82.12 213 PRO A N 1
ATOM 1682 C CA . PRO A 1 213 ? -19.092 3.599 -0.578 1.00 82.12 213 PRO A CA 1
ATOM 1683 C C . PRO A 1 213 ? -17.598 3.881 -0.346 1.00 82.12 213 PRO A C 1
ATOM 1685 O O . PRO A 1 213 ? -17.225 4.312 0.744 1.00 82.12 213 PRO A O 1
ATOM 1688 N N . LEU A 1 214 ? -16.746 3.710 -1.368 1.00 88.00 214 LEU A N 1
ATOM 1689 C CA . LEU A 1 214 ? -15.303 3.950 -1.245 1.00 88.00 214 LEU A CA 1
ATOM 1690 C C . LEU A 1 214 ? -14.976 5.445 -1.125 1.00 88.00 214 LEU A C 1
ATOM 1692 O O . LEU A 1 214 ? -14.131 5.822 -0.316 1.00 88.00 214 LEU A O 1
ATOM 1696 N N . LEU A 1 215 ? -15.636 6.299 -1.917 1.00 88.25 215 LEU A N 1
ATOM 1697 C CA . LEU A 1 215 ? -15.432 7.751 -1.859 1.00 88.25 215 LEU A CA 1
ATOM 1698 C C . LEU A 1 215 ? -15.908 8.304 -0.514 1.00 88.25 215 LEU A C 1
ATOM 1700 O O . LEU A 1 215 ? -15.195 9.081 0.124 1.00 88.25 215 LEU A O 1
ATOM 1704 N N . THR A 1 216 ? -17.087 7.865 -0.069 1.00 88.62 216 THR A N 1
ATOM 1705 C CA . THR A 1 216 ? -17.659 8.264 1.219 1.00 88.62 216 THR A CA 1
ATOM 1706 C C . THR A 1 216 ? -16.760 7.842 2.383 1.00 88.62 216 THR A C 1
ATOM 1708 O O . THR A 1 216 ? -16.446 8.677 3.236 1.00 88.62 216 THR A O 1
ATOM 1711 N N . TRP A 1 217 ? -16.272 6.597 2.396 1.00 90.00 217 TRP A N 1
ATOM 1712 C CA . TRP A 1 217 ? -15.333 6.133 3.419 1.00 90.00 217 TRP A CA 1
ATOM 1713 C C . TRP A 1 217 ? -13.996 6.874 3.374 1.00 90.00 217 TRP A C 1
ATOM 1715 O O . TRP A 1 217 ? -13.503 7.286 4.421 1.00 90.00 217 TRP A O 1
ATOM 1725 N N . ALA A 1 218 ? -13.432 7.116 2.188 1.00 90.94 218 ALA A N 1
ATOM 1726 C CA . ALA A 1 218 ? -12.165 7.827 2.050 1.00 90.94 218 ALA A CA 1
ATOM 1727 C C . ALA A 1 218 ? -12.192 9.209 2.727 1.00 90.94 218 ALA A C 1
ATOM 1729 O O . ALA A 1 218 ? -11.224 9.587 3.383 1.00 90.94 218 ALA A O 1
ATOM 1730 N N . VAL A 1 219 ? -13.304 9.946 2.608 1.00 90.62 219 VAL A N 1
ATOM 1731 C CA . VAL A 1 219 ? -13.451 11.280 3.212 1.00 90.62 219 VAL A CA 1
ATOM 1732 C C . VAL A 1 219 ? -13.893 11.213 4.673 1.00 90.62 219 VAL A C 1
ATOM 1734 O O . VAL A 1 219 ? -13.304 11.889 5.510 1.00 90.62 219 VAL A O 1
ATOM 1737 N N . LYS A 1 220 ? -14.932 10.432 4.998 1.00 89.19 220 LYS A N 1
ATOM 1738 C CA . LYS A 1 220 ? -15.535 10.435 6.344 1.00 89.19 220 LYS A CA 1
ATOM 1739 C C . LYS A 1 220 ? -14.829 9.502 7.330 1.00 89.19 220 LYS A C 1
ATOM 1741 O O . LYS A 1 220 ? -14.694 9.859 8.493 1.00 89.19 220 LYS A O 1
ATOM 1746 N N . GLY A 1 221 ? -14.396 8.329 6.872 1.00 88.69 221 GLY A N 1
ATOM 1747 C CA . GLY A 1 221 ? -13.736 7.313 7.698 1.00 88.69 2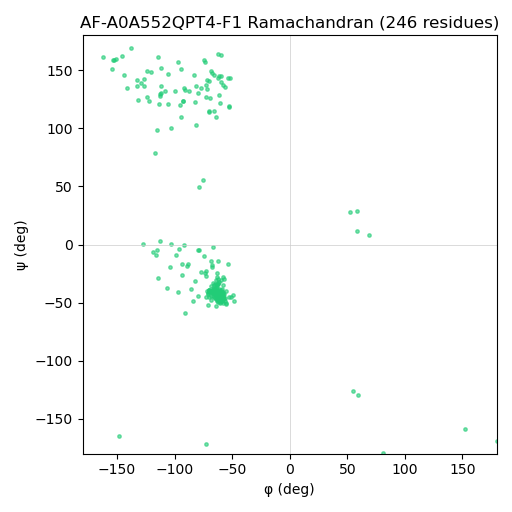21 GLY A CA 1
ATOM 1748 C C . GLY A 1 221 ? -12.221 7.483 7.714 1.00 88.69 221 GLY A C 1
ATOM 1749 O O . GLY A 1 221 ? -11.632 7.730 8.759 1.00 88.69 221 GLY A O 1
ATOM 1750 N N . ALA A 1 222 ? -11.590 7.427 6.540 1.00 90.12 222 ALA A N 1
ATOM 1751 C CA . ALA A 1 222 ? -10.142 7.576 6.409 1.00 90.12 222 ALA A CA 1
ATOM 1752 C C . ALA A 1 222 ? -9.663 9.038 6.484 1.00 90.12 222 ALA A C 1
ATOM 1754 O O . ALA A 1 222 ? -8.462 9.277 6.484 1.00 90.12 222 ALA A O 1
ATOM 1755 N N . LYS A 1 223 ? -10.567 10.024 6.568 1.00 90.81 223 LYS A N 1
ATOM 1756 C CA . LYS A 1 223 ? -10.238 11.453 6.744 1.00 90.81 223 LYS A CA 1
ATOM 1757 C C . LYS A 1 223 ? -9.334 12.041 5.645 1.00 90.81 223 LYS A C 1
ATOM 1759 O O . LYS A 1 223 ? -8.580 12.976 5.909 1.00 90.81 223 LYS A O 1
ATOM 1764 N N . LEU A 1 224 ? -9.386 11.526 4.413 1.00 90.94 224 LEU A N 1
ATOM 1765 C CA . LEU A 1 224 ? -8.738 12.180 3.273 1.00 90.94 224 LEU A CA 1
ATOM 1766 C C . LEU A 1 224 ? -9.476 13.471 2.920 1.00 90.94 224 LEU A C 1
ATOM 1768 O O . LEU A 1 224 ? -10.709 13.527 2.904 1.00 90.94 224 LEU A O 1
ATOM 1772 N N . SER A 1 225 ? -8.730 14.514 2.562 1.00 91.75 225 SER A N 1
ATOM 1773 C CA . SER A 1 225 ? -9.358 15.733 2.067 1.00 91.75 225 SER A CA 1
ATOM 1774 C C . SER A 1 225 ? -10.029 15.479 0.713 1.00 91.75 225 SER A C 1
ATOM 1776 O O . SER A 1 225 ? -9.540 14.728 -0.135 1.00 91.75 225 SER A O 1
ATOM 1778 N N . ARG A 1 226 ? -11.139 16.176 0.443 1.00 90.50 226 ARG A N 1
ATOM 1779 C CA . ARG A 1 226 ? -11.801 16.107 -0.874 1.00 90.50 226 ARG A CA 1
ATOM 1780 C C . ARG A 1 226 ? -10.864 16.504 -2.025 1.00 90.50 226 ARG A C 1
ATOM 1782 O O . ARG A 1 226 ? -11.006 15.988 -3.130 1.00 90.50 226 ARG A O 1
ATOM 1789 N N . SER A 1 227 ? -9.897 17.387 -1.765 1.00 91.75 227 SER A N 1
ATOM 1790 C CA . SER A 1 227 ? -8.857 17.777 -2.727 1.00 91.75 227 SER A CA 1
ATOM 1791 C C . SER A 1 227 ? -7.904 16.623 -3.049 1.00 91.75 227 SER A C 1
ATOM 1793 O O . SER A 1 227 ? -7.548 16.430 -4.210 1.00 91.75 227 SER A O 1
ATOM 1795 N N . GLU A 1 228 ? -7.512 15.823 -2.055 1.00 92.12 228 GLU A N 1
ATOM 1796 C CA . GLU A 1 228 ? -6.715 14.613 -2.285 1.00 92.12 228 GLU A CA 1
ATOM 1797 C C . GLU A 1 228 ? -7.496 13.577 -3.085 1.00 92.12 228 GLU A C 1
ATOM 1799 O O . GLU A 1 228 ? -6.963 13.034 -4.052 1.00 92.12 228 GLU A O 1
ATOM 1804 N N . VAL A 1 229 ? -8.772 13.363 -2.753 1.00 90.94 229 VAL A N 1
ATOM 1805 C CA . VAL A 1 229 ? -9.651 12.467 -3.517 1.00 90.94 229 VAL A CA 1
ATOM 1806 C C . VAL A 1 229 ? -9.761 12.926 -4.972 1.00 90.94 229 VAL A C 1
ATOM 1808 O O . VAL A 1 229 ? -9.567 12.114 -5.877 1.00 90.94 229 VAL A O 1
ATOM 1811 N N . GLN A 1 230 ? -9.993 14.220 -5.223 1.00 92.00 230 GLN A N 1
ATOM 1812 C CA . GLN A 1 230 ? -10.003 14.791 -6.575 1.00 92.00 230 GLN A CA 1
ATOM 1813 C C . GLN A 1 230 ? -8.677 14.545 -7.300 1.00 92.00 230 GLN A C 1
ATOM 1815 O O . GLN A 1 230 ? -8.681 14.119 -8.451 1.00 92.00 230 GLN A O 1
ATOM 1820 N N . ARG A 1 231 ? -7.540 14.797 -6.642 1.00 92.25 231 ARG A N 1
ATOM 1821 C CA . ARG A 1 231 ? -6.211 14.612 -7.238 1.00 92.25 231 ARG A CA 1
ATOM 1822 C C . ARG A 1 231 ? -5.956 13.156 -7.629 1.00 92.25 231 ARG A C 1
ATOM 1824 O O . ARG A 1 231 ? -5.406 12.908 -8.695 1.00 92.25 231 ARG A O 1
ATOM 1831 N N . ILE A 1 232 ? -6.347 12.205 -6.782 1.00 91.94 232 ILE A N 1
ATOM 1832 C CA . ILE A 1 232 ? -6.130 10.769 -7.012 1.00 91.94 232 ILE A CA 1
ATOM 1833 C C . ILE A 1 232 ? -7.061 10.241 -8.107 1.00 91.94 232 ILE A C 1
ATOM 1835 O O . ILE A 1 232 ? -6.636 9.500 -8.990 1.00 91.94 232 ILE A O 1
ATOM 1839 N N . THR A 1 233 ? -8.337 10.616 -8.050 1.00 89.56 233 THR A N 1
ATOM 1840 C CA . THR A 1 233 ? -9.384 10.028 -8.899 1.00 89.56 233 THR A CA 1
ATOM 1841 C C . THR A 1 233 ? -9.647 10.797 -10.188 1.00 89.56 233 THR A C 1
ATOM 1843 O O . THR A 1 233 ? -10.282 10.269 -11.098 1.00 89.56 233 THR A O 1
ATOM 1846 N N . SER A 1 234 ? -9.195 12.051 -10.270 1.00 88.88 234 SER A N 1
ATOM 1847 C CA . SER A 1 234 ? -9.572 13.026 -11.304 1.00 88.88 234 SER A CA 1
ATOM 1848 C C . SER A 1 234 ? -11.082 13.322 -11.394 1.00 88.88 234 SER A C 1
ATOM 1850 O O . SER A 1 234 ? -11.526 13.973 -12.339 1.00 88.88 234 SER A O 1
ATOM 1852 N N . VAL A 1 235 ? -11.891 12.888 -10.418 1.00 86.88 235 VAL A N 1
ATOM 1853 C CA . VAL A 1 235 ? -13.321 13.229 -10.337 1.00 86.88 235 VAL A CA 1
ATOM 1854 C C . VAL A 1 235 ? -13.469 14.692 -9.926 1.00 86.88 235 VAL A C 1
ATOM 1856 O O . VAL A 1 235 ? -12.772 15.172 -9.034 1.00 86.88 235 VAL A O 1
ATOM 1859 N N . SER A 1 236 ? -14.391 15.422 -10.559 1.00 87.31 236 SER A N 1
ATOM 1860 C CA . SER A 1 236 ? -14.587 16.840 -10.249 1.00 87.31 236 SER A CA 1
ATOM 1861 C C . SER A 1 236 ? -15.031 17.055 -8.798 1.00 87.31 236 SER A C 1
ATOM 1863 O O . SER A 1 236 ? -15.848 16.310 -8.253 1.00 87.31 236 SER A O 1
ATOM 1865 N N . ARG A 1 237 ? -14.542 18.136 -8.179 1.00 86.06 237 ARG A N 1
ATOM 1866 C CA . ARG A 1 237 ? -14.891 18.499 -6.797 1.00 86.06 237 ARG A CA 1
ATOM 1867 C C . ARG A 1 237 ? -16.396 18.685 -6.588 1.00 86.06 237 ARG A C 1
ATOM 1869 O O . ARG A 1 237 ? -16.912 18.304 -5.545 1.00 86.06 237 ARG A O 1
ATOM 1876 N N . SER A 1 238 ? -17.108 19.211 -7.586 1.00 87.00 238 SER A N 1
ATOM 1877 C CA . SER A 1 238 ? -18.572 19.330 -7.551 1.00 87.00 238 SER A CA 1
ATOM 1878 C C . SER A 1 238 ? -19.265 17.967 -7.476 1.00 87.00 238 SER A C 1
ATOM 1880 O O . SER A 1 238 ? -20.217 17.809 -6.717 1.00 87.00 238 SER A O 1
ATOM 1882 N N . THR A 1 239 ? -18.760 16.965 -8.201 1.00 86.44 239 THR A N 1
ATOM 1883 C CA . THR A 1 239 ? -19.272 15.590 -8.132 1.00 86.44 239 THR A CA 1
ATOM 1884 C C . THR A 1 239 ? -18.998 14.974 -6.763 1.00 86.44 239 THR A C 1
ATOM 1886 O O . THR A 1 239 ? -19.909 14.399 -6.176 1.00 86.44 239 THR A O 1
ATOM 1889 N N . ILE A 1 240 ? -17.789 15.153 -6.219 1.00 84.69 240 ILE A N 1
ATOM 1890 C CA . ILE A 1 240 ? -17.424 14.663 -4.879 1.00 84.69 240 ILE A CA 1
ATOM 1891 C C . ILE A 1 240 ? -18.322 15.292 -3.805 1.00 84.69 240 ILE A C 1
ATOM 1893 O O . ILE A 1 240 ? -18.853 14.576 -2.963 1.00 84.69 240 ILE A O 1
ATOM 1897 N N . ASN A 1 241 ? -18.549 16.608 -3.855 1.00 86.50 241 ASN A N 1
ATOM 1898 C CA . ASN A 1 241 ? -19.432 17.304 -2.912 1.00 86.50 241 ASN A CA 1
ATOM 1899 C C . ASN A 1 241 ? -20.892 16.832 -3.014 1.00 86.50 241 ASN A C 1
ATOM 1901 O O . ASN A 1 241 ? -21.590 16.790 -2.008 1.00 86.50 241 ASN A O 1
ATOM 1905 N N . ARG A 1 242 ? -21.358 16.473 -4.219 1.00 84.62 242 ARG A N 1
ATOM 1906 C CA . ARG A 1 242 ? -22.713 15.940 -4.425 1.00 84.62 242 ARG A CA 1
ATOM 1907 C C . ARG A 1 242 ? -22.876 14.530 -3.852 1.00 84.62 242 ARG A C 1
ATOM 1909 O O . ARG A 1 242 ? -23.935 14.228 -3.321 1.00 84.62 242 ARG A O 1
ATOM 1916 N N . ILE A 1 243 ? -21.856 13.681 -3.996 1.00 82.56 243 ILE A N 1
ATOM 1917 C CA . ILE A 1 243 ? -21.851 12.305 -3.467 1.00 82.56 243 ILE A CA 1
ATOM 1918 C C . ILE A 1 243 ? -21.719 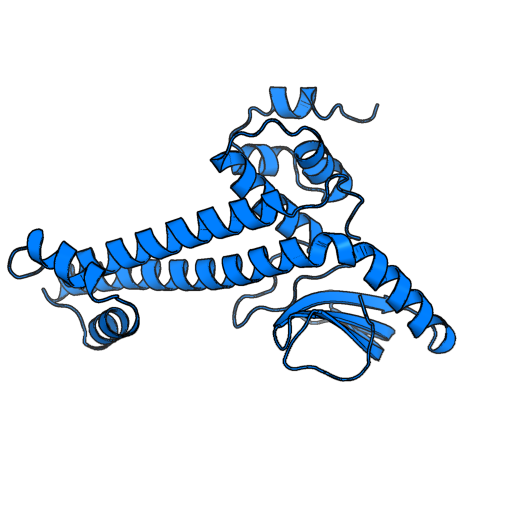12.325 -1.939 1.00 82.56 243 ILE A C 1
ATOM 1920 O O . ILE A 1 243 ? -22.392 11.577 -1.242 1.00 82.56 243 ILE A O 1
ATOM 1924 N N . ILE A 1 244 ? -20.879 13.219 -1.416 1.00 83.50 244 ILE A N 1
ATOM 1925 C CA . ILE A 1 244 ? -20.555 13.318 0.007 1.00 83.50 244 ILE A CA 1
ATOM 1926 C C . ILE A 1 244 ? -21.031 14.682 0.518 1.00 83.50 244 ILE A C 1
ATOM 1928 O O . ILE A 1 244 ? -20.200 15.594 0.653 1.00 83.50 244 ILE A O 1
ATOM 1932 N N . PRO A 1 245 ? -22.340 14.852 0.789 1.00 73.69 245 PRO A N 1
ATOM 1933 C CA . PRO A 1 245 ? -22.850 16.098 1.339 1.00 73.69 245 PRO A CA 1
ATOM 1934 C C . PRO A 1 245 ? -22.172 16.390 2.680 1.00 73.69 245 PRO A C 1
ATOM 1936 O O . PRO A 1 245 ? -21.910 15.476 3.475 1.00 73.69 245 PRO A O 1
ATOM 1939 N N . ASP A 1 246 ? -21.844 17.665 2.896 1.00 72.06 246 ASP A N 1
ATOM 1940 C CA . ASP A 1 246 ? -21.400 18.147 4.200 1.00 72.06 246 ASP A CA 1
ATOM 1941 C C . ASP A 1 246 ? -22.479 17.812 5.234 1.00 72.06 246 ASP A C 1
ATOM 1943 O O . ASP A 1 246 ? -23.673 17.951 4.960 1.00 72.06 246 ASP A O 1
ATOM 1947 N N . ALA A 1 247 ? -22.063 17.300 6.394 1.00 59.59 247 ALA A N 1
ATOM 1948 C CA . ALA A 1 247 ? -22.975 17.168 7.518 1.00 59.59 247 ALA A CA 1
ATOM 1949 C C . ALA A 1 247 ? -23.386 18.591 7.917 1.00 59.59 247 ALA A C 1
ATOM 1951 O O . ALA A 1 247 ? -22.531 19.373 8.335 1.00 59.59 247 ALA A O 1
ATOM 1952 N N . GLY A 1 248 ? -24.648 18.936 7.657 1.00 43.28 248 GLY A N 1
ATOM 1953 C CA . GLY A 1 248 ? -25.273 20.143 8.193 1.00 43.28 248 GLY A CA 1
ATOM 1954 C C . GLY A 1 248 ? -25.465 20.048 9.696 1.00 43.28 248 GLY A C 1
ATOM 1955 O O . GLY A 1 248 ? -25.519 18.906 10.209 1.00 43.28 248 GLY A O 1
#

Secondary structure (DSSP, 8-state):
-EEESS--SSSEEEEEEEEEEEEESSSS-EEEEEEEEEEEEETTEEEEEEEEE--TTTHHHHHHHHHHHHGGGHHHHHHHHHHHHHHHHHHHHHHHHHHHHHHHHHHSS--HHHHHHHHHH--HHHHHHHHTT--TT-HHHHHHHHHHHHHHHHHHHHHHHHHHTS-SS-----TT-BPPP-TTSPPPS--HHHHHHHHHHHHHHHHT---HHHHHHHHHTS---HHHHHHHH---HHHHHHHS----